Protein AF-A0A815X008-F1 (afdb_monomer)

Sequence (248 aa):
VRIMAEHIHELQDINDNDHLVSFFSQDTTLGGIRTVCELVTDNILDDIDANDILRMINIVGVGCSGPIGEFPDPMTWRVNEIYVGCYVSLSDVLTAFIQSQGRSLQAPAINKDITNVIPIIEDERIAKFLQKYAPSLLEYTCSIGMRRLLADVPMTAGYTICAGVWKLIEDLNINKSEIHLKTFNEVVKTYEIVVGNYFQHIMPYIKQQQNNQLSYYIANNGTTNMISPFIKLYRENDTTKLEQIPKI

Solvent-accessible surface area (backbone atoms only — not comparable to full-atom values): 14108 Å² total; per-residue (Å²): 87,70,64,36,44,78,50,48,73,82,55,67,87,64,81,63,88,86,51,65,46,11,76,80,79,70,43,28,40,65,53,14,48,50,57,52,24,46,32,55,79,70,70,46,49,92,80,53,56,74,67,57,53,50,46,42,45,26,53,22,14,41,26,20,29,45,80,83,50,83,55,93,51,51,83,75,57,58,55,76,46,74,41,75,92,34,36,27,20,43,23,48,41,54,48,41,18,60,76,56,76,70,40,67,34,58,38,81,100,70,75,42,62,38,70,44,44,33,58,45,54,92,49,69,65,59,53,53,47,37,60,73,47,32,45,69,57,50,32,58,67,35,51,69,38,79,69,51,92,78,50,91,59,88,61,24,39,39,31,43,28,46,26,47,47,52,42,44,54,60,45,47,75,78,47,77,49,69,62,50,54,51,50,44,52,44,34,46,52,26,35,53,64,67,41,60,66,73,57,55,81,52,48,61,56,63,72,46,78,87,49,99,86,56,87,58,74,50,73,92,50,58,70,82,68,42,51,64,52,49,53,49,32,55,76,68,68,51,46,76,64,61,74,68,43,73,88,127

Radius of gyration: 18.95 Å; Cα contacts (8 Å, |Δi|>4): 360; chains: 1; bounding box: 40×38×62 Å

Secondary structure (DSSP, 8-state):
-HHHHHHGGGGTT---TTS-B-TTT--BHHHHHHHHHHHHHTT-GGGS-HHHHHHH---EEEEEE---S--SSGGG---SEEEEEEEEEHHHHHHHHHHTTSPPPBPTTT--B--EEEE--SSHHHHHHHHHH-HHHHHHHT--SGGGGGS--TTHHHHHHHHHHHHHHHHHHH---HHHHHHHHHHHHHHHHHHTTGGGGGHHHHHS-S-TT---TTTT--HHHHHHHHHHHHHTT-GGGTTTS---

Mean predicted aligned error: 6.48 Å

pLDDT: mean 85.83, std 12.83, range [43.41, 97.31]

Foldseek 3Di:
DQLLLVVVVLCPPDDCPVAFAQPQPRDHQNRLSVVLSVCVVVVNNVVDDPLVNLLSNWQKAWFFDWDAADDPPLLPTATPGTDQPNIGFLSRQVVCCVVVVRDGDAGPPPRHGGPAGQGFDDDLSSLVSCVVRPVQSLLVSLDRYDCCVPDDDPCSNLSSLLNVLVVLVVVCVPDVDPSSVVSNVRSVVSNCSNCPCVLVVQLVPLVDPPDPPDLCSPSPDDPSSCPNVVVVCVVVVVCVSVVSRDDD

Organism: NCBI:txid433720

Structure (mmCIF, N/CA/C/O backbone):
data_AF-A0A815X008-F1
#
_entry.id   AF-A0A815X008-F1
#
loop_
_atom_site.group_PDB
_atom_site.id
_atom_site.type_symbol
_atom_site.label_atom_id
_atom_site.label_alt_id
_atom_site.label_comp_id
_atom_site.label_asym_id
_atom_site.label_entity_id
_atom_site.label_seq_id
_atom_site.pdbx_PDB_ins_code
_atom_site.Cartn_x
_atom_site.Cartn_y
_atom_site.Cartn_z
_atom_site.occupancy
_atom_site.B_iso_or_equiv
_atom_site.auth_seq_id
_atom_site.auth_comp_id
_atom_site.auth_asym_id
_atom_site.auth_atom_id
_atom_site.pdbx_PDB_model_num
ATOM 1 N N . VAL A 1 1 ? 12.692 -8.935 -9.462 1.00 89.94 1 VAL A N 1
ATOM 2 C CA . VAL A 1 1 ? 12.277 -8.757 -10.874 1.00 89.94 1 VAL A CA 1
ATOM 3 C C . VAL A 1 1 ? 12.399 -10.040 -11.691 1.00 89.94 1 VAL A C 1
ATOM 5 O O . VAL A 1 1 ? 11.355 -10.564 -12.032 1.00 89.94 1 VAL A O 1
ATOM 8 N N . ARG A 1 2 ? 13.591 -10.626 -11.926 1.00 93.44 2 ARG A N 1
ATOM 9 C CA . ARG A 1 2 ? 13.717 -11.910 -12.671 1.00 93.44 2 ARG A CA 1
ATOM 10 C C . ARG A 1 2 ? 12.788 -13.023 -12.147 1.00 93.44 2 ARG A C 1
ATOM 12 O O . ARG A 1 2 ? 12.012 -13.574 -12.912 1.00 93.44 2 ARG A O 1
ATOM 19 N N . ILE A 1 3 ? 12.769 -13.235 -10.826 1.00 95.25 3 ILE A N 1
ATOM 20 C CA . ILE A 1 3 ? 11.869 -14.204 -10.167 1.00 95.25 3 ILE A CA 1
ATOM 21 C C . ILE A 1 3 ? 10.384 -13.876 -10.407 1.00 95.25 3 ILE A C 1
ATOM 23 O O . ILE A 1 3 ? 9.584 -14.781 -10.621 1.00 95.25 3 ILE A O 1
ATOM 27 N N . MET A 1 4 ? 10.004 -12.591 -10.390 1.00 95.50 4 MET A N 1
ATOM 28 C CA . MET A 1 4 ? 8.626 -12.181 -10.691 1.00 95.50 4 MET A CA 1
ATOM 29 C C . MET A 1 4 ? 8.269 -12.514 -12.140 1.00 95.50 4 MET A C 1
ATOM 31 O O . MET A 1 4 ? 7.210 -13.077 -12.382 1.00 95.50 4 MET A O 1
ATOM 35 N N . ALA A 1 5 ? 9.157 -12.214 -13.090 1.00 95.50 5 ALA A N 1
ATOM 36 C CA . ALA A 1 5 ? 8.919 -12.473 -14.507 1.00 95.50 5 ALA A CA 1
ATOM 37 C C . ALA A 1 5 ? 8.704 -13.970 -14.792 1.00 95.50 5 ALA A C 1
ATOM 39 O O . ALA A 1 5 ? 7.803 -14.324 -15.545 1.00 95.50 5 ALA A O 1
ATOM 40 N N . GLU A 1 6 ? 9.446 -14.859 -14.126 1.00 96.62 6 GLU A N 1
ATOM 41 C CA . GLU A 1 6 ? 9.245 -16.316 -14.222 1.00 96.62 6 GLU A CA 1
ATOM 42 C C . GLU A 1 6 ? 7.845 -16.762 -13.754 1.00 96.62 6 GLU A C 1
ATOM 44 O O . GLU A 1 6 ? 7.280 -17.721 -14.284 1.00 96.62 6 GLU A O 1
ATOM 49 N N . HIS A 1 7 ? 7.255 -16.045 -12.794 1.00 97.31 7 HIS A N 1
ATOM 50 C CA . HIS A 1 7 ? 5.982 -16.403 -12.161 1.00 97.31 7 HIS A CA 1
ATOM 51 C C . HIS A 1 7 ? 4.806 -15.512 -12.586 1.00 97.31 7 HIS A C 1
ATOM 53 O O . HIS A 1 7 ? 3.693 -15.716 -12.111 1.00 97.31 7 HIS A O 1
ATOM 59 N N . ILE A 1 8 ? 4.999 -14.559 -13.508 1.00 96.38 8 ILE A N 1
ATOM 60 C CA . ILE A 1 8 ? 3.969 -13.578 -13.908 1.00 96.38 8 ILE A CA 1
ATOM 61 C C . ILE A 1 8 ? 2.679 -14.232 -14.429 1.00 96.38 8 ILE A C 1
ATOM 63 O O . ILE A 1 8 ? 1.599 -13.647 -14.364 1.00 96.38 8 ILE A O 1
ATOM 67 N N . HIS A 1 9 ? 2.782 -15.475 -14.904 1.00 95.88 9 HIS A N 1
ATOM 68 C CA . HIS A 1 9 ? 1.654 -16.292 -15.331 1.00 95.88 9 HIS A CA 1
ATOM 69 C C . HIS A 1 9 ? 0.616 -16.541 -14.221 1.00 95.88 9 HIS A C 1
ATOM 71 O O . HIS A 1 9 ? -0.556 -16.724 -14.535 1.00 95.88 9 HIS A O 1
ATOM 77 N N . GLU A 1 10 ? 1.000 -16.470 -12.940 1.00 96.31 10 GLU A N 1
ATOM 78 C CA . GLU A 1 10 ? 0.078 -16.553 -11.793 1.00 96.31 10 GLU A CA 1
ATOM 79 C C . GLU A 1 10 ? -0.914 -15.377 -11.717 1.00 96.31 10 GLU A C 1
ATOM 81 O O . GLU A 1 10 ? -1.900 -15.461 -10.987 1.00 96.31 10 GLU A O 1
ATOM 86 N N . LEU A 1 11 ? -0.664 -14.287 -12.456 1.00 96.00 11 LEU A N 1
ATOM 87 C CA . LEU A 1 11 ? -1.493 -13.075 -12.482 1.00 96.00 11 LEU A CA 1
ATOM 88 C C . LEU A 1 11 ? -2.211 -12.852 -13.830 1.00 96.00 11 LEU A C 1
ATOM 90 O O . LEU A 1 11 ? -2.815 -11.799 -14.040 1.00 96.00 11 LEU A O 1
ATOM 94 N N . GLN A 1 12 ? -2.127 -13.794 -14.778 1.00 92.00 12 GLN A N 1
ATOM 95 C CA . GLN A 1 12 ? -2.632 -13.606 -16.150 1.00 92.00 12 GLN A CA 1
ATOM 96 C C . GLN A 1 12 ? -4.156 -13.491 -16.251 1.00 92.00 12 GLN A C 1
ATOM 98 O O . GLN A 1 12 ? -4.657 -12.832 -17.157 1.00 92.00 12 GLN A O 1
ATOM 103 N N . ASP A 1 13 ? -4.890 -14.125 -15.342 1.00 93.94 13 ASP A N 1
ATOM 104 C CA . ASP A 1 13 ? -6.354 -14.147 -15.322 1.00 93.94 13 ASP A CA 1
ATOM 105 C C . ASP A 1 13 ? -6.964 -13.009 -14.483 1.00 93.94 13 ASP A C 1
ATOM 107 O O . ASP A 1 13 ? -8.187 -12.915 -14.352 1.00 93.94 13 ASP A O 1
ATOM 111 N N . ILE A 1 14 ? -6.130 -12.130 -13.920 1.00 95.12 14 ILE A N 1
ATOM 112 C CA . ILE A 1 14 ? -6.582 -10.939 -13.202 1.00 95.12 14 ILE A CA 1
ATOM 113 C C . ILE A 1 14 ? -6.976 -9.863 -14.216 1.00 95.12 14 ILE A C 1
ATOM 115 O O . ILE A 1 14 ? -6.147 -9.376 -14.989 1.00 95.12 14 ILE A O 1
ATOM 119 N N . ASN A 1 15 ? -8.252 -9.479 -14.177 1.00 92.94 15 ASN A N 1
ATOM 120 C CA . ASN A 1 15 ? -8.779 -8.324 -14.891 1.00 92.94 15 ASN A CA 1
ATOM 121 C C . ASN A 1 15 ? -8.640 -7.074 -14.013 1.00 92.94 15 ASN A C 1
ATOM 123 O O . ASN A 1 15 ? -9.342 -6.957 -13.013 1.00 92.94 15 ASN A O 1
ATOM 127 N N . ASP A 1 16 ? -7.772 -6.147 -14.410 1.00 93.62 16 ASP A N 1
ATOM 128 C CA . ASP A 1 16 ? -7.481 -4.910 -13.684 1.00 93.62 16 ASP A CA 1
ATOM 129 C C . ASP A 1 16 ? -8.198 -3.663 -14.235 1.00 93.62 16 ASP A C 1
ATOM 131 O O . ASP A 1 16 ? -7.876 -2.549 -13.840 1.00 93.62 16 ASP A O 1
ATOM 135 N N . ASN A 1 17 ? -9.205 -3.820 -15.103 1.00 93.06 17 ASN A N 1
ATOM 136 C CA . ASN A 1 17 ? -9.946 -2.682 -15.677 1.00 93.06 17 ASN A CA 1
ATOM 137 C C . ASN A 1 17 ? -10.675 -1.817 -14.633 1.00 93.06 17 ASN A C 1
ATOM 139 O O . ASN A 1 17 ? -10.860 -0.623 -14.851 1.00 93.06 17 ASN A O 1
ATOM 143 N N . ASP A 1 18 ? -11.098 -2.423 -13.522 1.00 92.19 18 ASP A N 1
ATOM 144 C CA . ASP A 1 18 ? -11.780 -1.734 -12.421 1.00 92.19 18 ASP A CA 1
ATOM 145 C C . ASP A 1 18 ? -10.833 -1.433 -11.246 1.00 92.19 18 ASP A C 1
ATOM 147 O O . ASP A 1 18 ? -11.293 -1.002 -10.185 1.00 92.19 18 ASP A O 1
ATOM 151 N N . HIS A 1 19 ? -9.528 -1.688 -11.416 1.00 95.06 19 HIS A N 1
ATOM 152 C CA . HIS A 1 19 ? -8.543 -1.422 -10.377 1.00 95.06 19 HIS A CA 1
ATOM 153 C C . HIS A 1 19 ? -8.266 0.078 -10.218 1.00 95.06 19 HIS A C 1
ATOM 155 O O . HIS A 1 19 ? -8.523 0.894 -11.107 1.00 95.06 19 HIS A O 1
ATOM 161 N N . LEU A 1 20 ? -7.702 0.452 -9.073 1.00 95.31 20 LEU A N 1
ATOM 162 C CA . LEU A 1 20 ? -7.261 1.796 -8.776 1.00 95.31 20 LEU A CA 1
ATOM 163 C C . LEU A 1 20 ? -6.133 2.169 -9.729 1.00 95.31 20 LEU A C 1
ATOM 165 O O . LEU A 1 20 ? -5.124 1.475 -9.870 1.00 95.31 20 LEU A O 1
ATOM 169 N N . VAL A 1 21 ? -6.315 3.328 -10.342 1.00 95.94 21 VAL A N 1
ATOM 170 C CA . VAL A 1 21 ? -5.371 3.918 -11.276 1.00 95.94 21 VAL A CA 1
ATOM 171 C C . VAL A 1 21 ? -4.714 5.109 -10.598 1.00 95.94 21 VAL A C 1
ATOM 173 O O . VAL A 1 21 ? -5.389 5.931 -9.968 1.00 95.94 21 VAL A O 1
ATOM 176 N N . SER A 1 22 ? -3.396 5.225 -10.732 1.00 95.75 22 SER A N 1
ATOM 177 C CA . SER A 1 22 ? -2.703 6.435 -10.305 1.00 95.75 22 SER A CA 1
ATOM 178 C C . SER A 1 22 ? -3.142 7.626 -11.156 1.00 95.75 22 SER A C 1
ATOM 180 O O . SER A 1 22 ? -3.035 7.593 -12.383 1.00 95.75 22 SER A O 1
ATOM 182 N N . PHE A 1 23 ? -3.570 8.725 -10.528 1.00 95.56 23 PHE A N 1
ATOM 183 C CA . PHE A 1 23 ? -3.954 9.929 -11.271 1.00 95.56 23 PHE A CA 1
ATOM 184 C C . PHE A 1 23 ? -2.780 10.547 -12.054 1.00 95.56 23 PHE A C 1
ATOM 186 O O . PHE A 1 23 ? -3.015 11.364 -12.945 1.00 95.56 23 PHE A O 1
ATOM 193 N N . PHE A 1 24 ? -1.533 10.187 -11.729 1.00 93.94 24 PHE A N 1
ATOM 194 C CA . PHE A 1 24 ? -0.336 10.718 -12.377 1.00 93.94 24 PHE A CA 1
ATOM 195 C C . PHE A 1 24 ? 0.069 9.892 -13.606 1.00 93.94 24 PHE A C 1
ATOM 197 O O . PHE A 1 24 ? 0.050 10.420 -14.716 1.00 93.94 24 PHE A O 1
ATOM 204 N N . SER A 1 25 ? 0.393 8.607 -13.430 1.00 92.62 25 SER A N 1
ATOM 205 C CA . SER A 1 25 ? 0.831 7.720 -14.523 1.00 92.62 25 SER A CA 1
ATOM 206 C C . SER A 1 25 ? -0.309 7.126 -15.350 1.00 92.62 25 SER A C 1
ATOM 208 O O . SER A 1 25 ? -0.060 6.652 -16.454 1.00 92.62 25 SER A O 1
ATOM 210 N N . GLN A 1 26 ? -1.550 7.175 -14.852 1.00 94.50 26 GLN A N 1
ATOM 211 C CA . GLN A 1 26 ? -2.710 6.509 -15.456 1.00 94.50 26 GLN A CA 1
ATOM 212 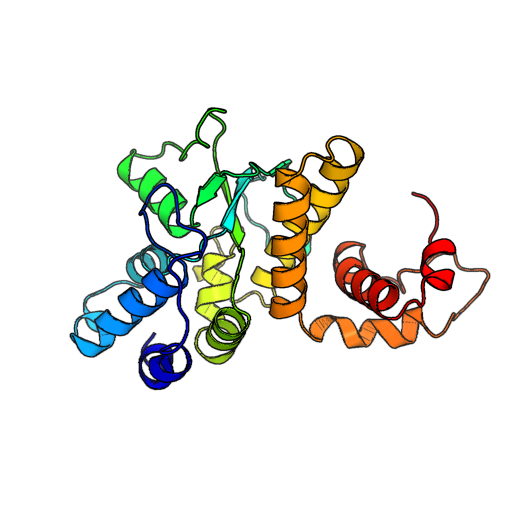C C . GLN A 1 26 ? -2.550 4.982 -15.569 1.00 94.50 26 GLN A C 1
ATOM 214 O O . GLN A 1 26 ? -3.154 4.361 -16.440 1.00 94.50 26 GLN A O 1
ATOM 219 N N . ASP A 1 27 ? -1.771 4.377 -14.667 1.00 94.38 27 ASP A N 1
ATOM 220 C CA . ASP A 1 27 ? -1.528 2.934 -14.629 1.00 94.38 27 ASP A CA 1
ATOM 221 C C . ASP A 1 27 ? -1.965 2.300 -13.291 1.00 94.38 27 ASP A C 1
ATOM 223 O O . ASP A 1 27 ? -2.098 2.993 -12.270 1.00 94.38 27 ASP A O 1
ATOM 227 N N . THR A 1 28 ? -2.201 0.985 -13.300 1.00 96.00 28 THR A N 1
ATOM 228 C CA . THR A 1 28 ? -2.598 0.176 -12.133 1.00 96.00 28 THR A CA 1
ATOM 229 C C . THR A 1 28 ? -1.380 -0.464 -11.458 1.00 96.00 28 THR A C 1
ATOM 231 O O . THR A 1 28 ? -0.275 -0.506 -12.008 1.00 96.00 28 THR A O 1
ATOM 234 N N . THR A 1 29 ? -1.584 -1.054 -10.274 1.00 95.62 29 THR A N 1
ATOM 235 C CA . THR A 1 29 ? -0.560 -1.892 -9.622 1.00 95.62 29 THR A CA 1
ATOM 236 C C . THR A 1 29 ? -0.157 -3.091 -10.477 1.00 95.62 29 THR A C 1
ATOM 238 O O . THR A 1 29 ? 1.021 -3.448 -10.535 1.00 95.62 29 THR A O 1
ATOM 241 N N . LEU A 1 30 ? -1.119 -3.725 -11.153 1.00 95.88 30 LEU A N 1
ATOM 242 C CA . LEU A 1 30 ? -0.836 -4.882 -11.996 1.00 95.88 30 LEU A CA 1
ATOM 243 C C . LEU A 1 30 ? -0.122 -4.474 -13.290 1.00 95.88 30 LEU A C 1
ATOM 245 O O . LEU A 1 30 ? 0.803 -5.173 -13.706 1.00 95.88 30 LEU A O 1
ATOM 249 N N . GLY A 1 31 ? -0.497 -3.338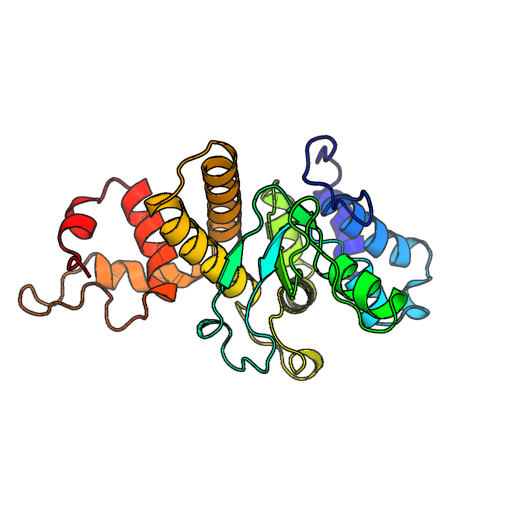 -13.881 1.00 94.81 31 GLY A N 1
ATOM 250 C CA . GLY A 1 31 ? 0.191 -2.743 -15.025 1.00 94.81 31 GLY A CA 1
ATOM 251 C C . GLY A 1 31 ? 1.660 -2.442 -14.726 1.00 94.81 31 GLY A C 1
ATOM 252 O O . GLY A 1 31 ? 2.538 -2.892 -15.466 1.00 94.81 31 GLY A O 1
ATOM 253 N N . GLY A 1 32 ? 1.956 -1.855 -13.562 1.00 93.38 32 GLY A N 1
ATOM 254 C CA . GLY A 1 32 ? 3.335 -1.637 -13.114 1.00 93.38 32 GLY A CA 1
ATOM 255 C C . GLY A 1 32 ? 4.129 -2.937 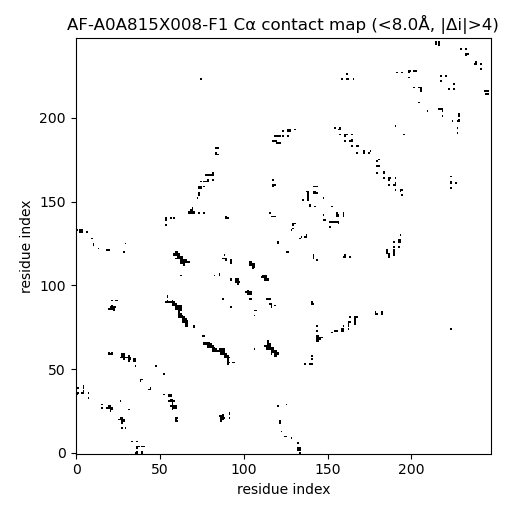-12.935 1.00 93.38 32 GLY A C 1
ATOM 256 O O . GLY A 1 32 ? 5.284 -3.033 -13.350 1.00 93.38 32 GLY A O 1
ATOM 257 N N . ILE A 1 33 ? 3.512 -3.979 -12.363 1.00 95.12 33 ILE A N 1
ATOM 258 C CA . ILE A 1 33 ? 4.146 -5.303 -12.222 1.00 95.12 33 ILE A CA 1
ATOM 259 C C . ILE A 1 33 ? 4.455 -5.919 -13.592 1.00 95.12 33 ILE A C 1
ATOM 261 O O . ILE A 1 33 ? 5.562 -6.428 -13.785 1.00 95.12 33 ILE A O 1
ATOM 265 N N . ARG A 1 34 ? 3.499 -5.878 -14.530 1.00 94.81 34 ARG A N 1
ATOM 266 C CA . ARG A 1 34 ? 3.670 -6.384 -15.902 1.00 94.81 34 ARG A CA 1
ATOM 267 C C . ARG A 1 34 ? 4.814 -5.648 -16.600 1.00 94.81 34 ARG A C 1
ATOM 269 O O . ARG A 1 34 ? 5.759 -6.302 -17.031 1.00 94.81 34 ARG A O 1
ATOM 276 N N . THR A 1 35 ? 4.799 -4.318 -16.558 1.00 92.81 35 THR A N 1
ATOM 277 C CA . THR A 1 35 ? 5.834 -3.446 -17.135 1.00 92.81 35 THR A CA 1
ATOM 278 C C . THR A 1 35 ? 7.233 -3.788 -16.613 1.00 92.81 35 THR A C 1
ATOM 280 O O . THR A 1 35 ? 8.172 -3.960 -17.385 1.00 92.81 35 THR A O 1
ATOM 283 N N . VAL A 1 36 ? 7.396 -3.959 -15.297 1.00 92.38 36 VAL A N 1
ATOM 284 C CA . VAL A 1 36 ? 8.699 -4.319 -14.706 1.00 92.38 36 VAL A CA 1
ATOM 285 C C . VAL A 1 36 ? 9.142 -5.734 -15.099 1.00 92.38 36 VAL A C 1
ATOM 287 O O . VAL A 1 36 ? 10.339 -5.990 -15.236 1.00 92.38 36 VAL A O 1
ATOM 290 N N . CYS A 1 37 ? 8.209 -6.671 -15.286 1.00 94.06 37 CYS A N 1
ATOM 291 C CA . CYS A 1 37 ? 8.532 -8.025 -15.742 1.00 94.06 37 CYS A CA 1
ATOM 292 C C . CYS A 1 37 ? 8.910 -8.067 -17.231 1.00 94.06 37 CYS A C 1
ATOM 294 O O . CYS A 1 37 ? 9.786 -8.849 -17.602 1.00 94.06 37 CYS A O 1
ATOM 296 N N . GLU A 1 38 ? 8.312 -7.216 -18.065 1.00 93.12 38 GLU A N 1
ATOM 297 C CA . GLU A 1 38 ? 8.636 -7.087 -19.493 1.00 93.12 38 GLU A CA 1
ATOM 298 C C . GLU A 1 38 ? 10.097 -6.676 -19.723 1.00 93.12 38 GLU A C 1
ATOM 300 O O . GLU A 1 38 ? 10.734 -7.208 -20.628 1.00 93.12 38 GLU A O 1
ATOM 305 N N . LEU A 1 39 ? 10.690 -5.880 -18.820 1.00 91.62 39 LEU A N 1
ATOM 306 C CA . LEU A 1 39 ? 12.124 -5.538 -18.855 1.00 91.62 39 LEU A CA 1
ATOM 307 C C . LEU A 1 39 ? 13.045 -6.771 -18.895 1.00 91.62 39 LEU A C 1
ATOM 309 O O . LEU A 1 39 ? 14.157 -6.717 -19.426 1.00 91.62 39 LEU A O 1
ATOM 313 N N . VAL A 1 40 ? 12.605 -7.883 -18.295 1.00 91.88 40 VAL A N 1
ATOM 314 C CA . VAL A 1 40 ? 13.340 -9.155 -18.307 1.00 91.88 40 VAL A CA 1
ATOM 315 C C . VAL A 1 40 ? 13.207 -9.831 -19.661 1.00 91.88 40 VAL A C 1
ATOM 317 O O . VAL A 1 40 ? 14.204 -10.289 -20.213 1.00 91.88 40 VAL A O 1
ATOM 320 N N . THR A 1 41 ? 11.985 -9.884 -20.189 1.00 86.56 41 THR A N 1
ATOM 321 C CA . THR A 1 41 ? 11.672 -10.487 -21.489 1.00 86.56 41 THR A CA 1
ATOM 322 C C . THR A 1 41 ? 12.419 -9.782 -22.621 1.00 86.56 41 THR A C 1
ATOM 324 O O . THR A 1 41 ? 12.945 -10.442 -23.517 1.00 86.56 41 THR A O 1
ATOM 327 N N . ASP A 1 42 ? 12.548 -8.461 -22.522 1.00 90.56 42 ASP A N 1
ATOM 328 C CA . ASP A 1 42 ? 13.212 -7.616 -23.514 1.00 90.56 42 ASP A CA 1
ATOM 329 C C . ASP A 1 42 ? 14.743 -7.566 -23.351 1.00 90.56 42 ASP A C 1
ATOM 331 O O . ASP A 1 42 ? 15.430 -6.937 -24.152 1.00 90.56 42 ASP A O 1
ATOM 335 N N . ASN A 1 43 ? 15.303 -8.260 -22.350 1.00 89.44 43 ASN A N 1
ATOM 336 C CA . ASN A 1 43 ? 16.733 -8.260 -22.004 1.00 89.44 43 ASN A CA 1
ATOM 337 C C . ASN A 1 43 ? 17.325 -6.866 -21.719 1.00 89.44 43 ASN A C 1
ATOM 339 O O . ASN A 1 43 ? 18.519 -6.657 -21.916 1.00 89.44 43 ASN A O 1
ATOM 343 N N . ILE A 1 44 ? 16.510 -5.932 -21.223 1.00 92.94 44 ILE A N 1
ATOM 344 C CA . ILE A 1 44 ? 16.933 -4.562 -20.879 1.00 92.94 44 ILE A CA 1
ATOM 345 C C . ILE A 1 44 ? 17.122 -4.351 -19.375 1.00 92.94 44 ILE A C 1
ATOM 347 O O . ILE A 1 44 ? 17.618 -3.311 -18.958 1.00 92.94 44 ILE A O 1
ATOM 351 N N . LEU A 1 45 ? 16.754 -5.331 -18.539 1.00 89.88 45 LEU A N 1
ATOM 352 C CA . LEU A 1 45 ? 16.873 -5.222 -17.080 1.00 89.88 45 LEU A CA 1
ATOM 353 C C . LEU A 1 45 ? 18.293 -4.853 -16.620 1.00 89.88 45 LEU A C 1
ATOM 355 O O . LEU A 1 45 ? 18.437 -4.089 -15.672 1.00 89.88 45 LEU A O 1
ATOM 359 N N . ASP A 1 46 ? 19.324 -5.405 -17.263 1.00 89.06 46 ASP A N 1
ATOM 360 C CA . ASP A 1 46 ? 20.720 -5.192 -16.857 1.00 89.06 46 ASP A CA 1
ATOM 361 C C . ASP A 1 46 ? 21.235 -3.779 -17.203 1.00 89.06 46 ASP A C 1
ATOM 363 O O . ASP A 1 46 ? 22.251 -3.351 -16.655 1.00 89.06 46 ASP A O 1
ATOM 367 N N . ASP A 1 47 ? 20.506 -3.042 -18.049 1.00 89.44 47 ASP A N 1
ATOM 368 C CA . ASP A 1 47 ? 20.798 -1.655 -18.424 1.00 89.44 47 ASP A CA 1
ATOM 369 C C . ASP A 1 47 ? 20.045 -0.630 -17.553 1.00 89.44 47 ASP A C 1
ATOM 371 O O . ASP A 1 47 ? 20.241 0.578 -17.704 1.00 89.44 47 ASP A O 1
ATOM 375 N N . ILE A 1 48 ? 19.178 -1.092 -16.643 1.00 88.81 48 ILE A N 1
ATOM 376 C CA . ILE A 1 48 ? 18.299 -0.252 -15.821 1.00 88.81 48 ILE A CA 1
ATOM 377 C C . ILE A 1 48 ? 18.759 -0.283 -14.363 1.00 88.81 48 ILE A C 1
ATOM 379 O O . ILE A 1 48 ? 19.056 -1.338 -13.797 1.00 88.81 48 ILE A O 1
ATOM 383 N N . ASP A 1 49 ? 18.799 0.889 -13.727 1.00 86.31 49 ASP A N 1
ATOM 384 C CA . ASP A 1 49 ? 19.184 0.989 -12.325 1.00 86.31 49 ASP A CA 1
ATOM 385 C C . ASP A 1 49 ? 18.035 0.611 -11.364 1.00 86.31 49 ASP A C 1
ATOM 387 O O . ASP A 1 49 ? 16.850 0.567 -11.707 1.00 86.31 49 ASP A O 1
ATOM 391 N N . ALA A 1 50 ? 18.379 0.320 -10.108 1.00 82.31 50 ALA A N 1
ATOM 392 C CA . ALA A 1 50 ? 17.386 -0.067 -9.108 1.00 82.31 50 ALA A CA 1
ATOM 393 C C . ALA A 1 50 ? 16.371 1.050 -8.788 1.00 82.31 50 ALA A C 1
ATOM 395 O O . ALA A 1 50 ? 15.240 0.750 -8.406 1.00 82.31 50 ALA A O 1
ATOM 396 N N . ASN A 1 51 ? 16.750 2.323 -8.933 1.00 81.25 51 ASN A N 1
ATOM 397 C CA . ASN A 1 51 ? 15.846 3.447 -8.689 1.00 81.25 51 ASN A CA 1
ATOM 398 C C . ASN A 1 51 ? 14.792 3.546 -9.790 1.00 81.25 51 ASN A C 1
ATOM 400 O O . ASN A 1 51 ? 13.637 3.844 -9.497 1.00 81.25 51 ASN A O 1
ATOM 404 N N . ASP A 1 52 ? 15.169 3.274 -11.032 1.00 84.12 52 ASP A N 1
ATOM 405 C CA . ASP A 1 52 ? 14.270 3.249 -12.173 1.00 84.12 52 ASP A CA 1
ATOM 406 C C . ASP A 1 52 ? 13.297 2.073 -12.054 1.00 84.12 52 ASP A C 1
ATOM 408 O O . ASP A 1 52 ? 12.092 2.274 -12.181 1.00 84.12 52 ASP A O 1
ATOM 412 N N . ILE A 1 53 ? 13.763 0.888 -11.639 1.00 85.94 53 ILE A N 1
ATOM 413 C CA . ILE A 1 53 ? 12.873 -0.241 -11.301 1.00 85.94 53 ILE A CA 1
ATOM 414 C C . ILE A 1 53 ? 11.866 0.159 -10.209 1.00 85.94 53 ILE A C 1
ATOM 416 O O . ILE A 1 53 ? 10.674 -0.129 -10.329 1.00 85.94 53 ILE A O 1
ATOM 420 N N . LEU A 1 54 ? 12.319 0.842 -9.151 1.00 82.81 54 LEU A N 1
ATOM 421 C CA . LEU A 1 54 ? 11.444 1.320 -8.074 1.00 82.81 54 LEU A CA 1
ATOM 422 C C . LEU A 1 54 ? 10.428 2.362 -8.562 1.00 82.81 54 LEU A C 1
ATOM 424 O O . LEU A 1 54 ? 9.297 2.393 -8.076 1.00 82.81 54 LEU A O 1
ATOM 428 N N . ARG A 1 55 ? 10.795 3.193 -9.540 1.00 83.12 55 ARG A N 1
ATOM 429 C CA . ARG A 1 55 ? 9.880 4.152 -10.178 1.00 83.12 55 ARG A CA 1
ATOM 430 C C . ARG A 1 55 ? 8.901 3.494 -11.150 1.00 83.12 55 ARG A C 1
ATOM 432 O O . ARG A 1 55 ? 7.851 4.064 -11.411 1.00 83.12 55 ARG A O 1
ATOM 439 N N . MET A 1 56 ? 9.218 2.309 -11.662 1.00 84.88 56 MET A N 1
ATOM 440 C CA . MET A 1 56 ? 8.339 1.563 -12.565 1.00 84.88 56 MET A CA 1
ATOM 441 C C . MET A 1 56 ? 7.369 0.645 -11.820 1.00 84.88 56 MET A C 1
ATOM 443 O O . MET A 1 56 ? 6.278 0.390 -12.328 1.00 84.88 56 MET A O 1
ATOM 447 N N . ILE A 1 57 ? 7.713 0.164 -10.615 1.00 82.88 57 ILE A N 1
ATOM 448 C CA . ILE A 1 57 ? 6.777 -0.638 -9.821 1.00 82.88 57 ILE A CA 1
ATOM 449 C C . ILE A 1 57 ? 5.685 0.240 -9.195 1.00 82.88 57 ILE A C 1
ATOM 451 O O . ILE A 1 57 ? 5.755 0.707 -8.061 1.00 82.88 57 ILE A O 1
ATOM 455 N N . ASN A 1 58 ? 4.649 0.476 -9.987 1.00 86.69 58 ASN A N 1
ATOM 456 C CA . ASN A 1 58 ? 3.548 1.383 -9.709 1.00 86.69 58 ASN A CA 1
ATOM 457 C C . ASN A 1 58 ? 2.555 0.826 -8.664 1.00 86.69 58 ASN A C 1
ATOM 459 O O . ASN A 1 58 ? 1.402 0.582 -8.986 1.00 86.69 58 ASN A O 1
ATOM 463 N N . ILE A 1 59 ? 2.961 0.595 -7.407 1.00 93.50 59 ILE A N 1
ATOM 464 C CA . ILE A 1 59 ? 2.016 0.156 -6.356 1.00 93.50 59 ILE A CA 1
ATOM 465 C C . ILE A 1 59 ? 1.102 1.328 -5.981 1.00 93.50 59 ILE A C 1
ATOM 467 O O . ILE A 1 59 ? 1.516 2.253 -5.275 1.00 93.50 59 ILE A O 1
ATOM 471 N N . VAL A 1 60 ? -0.136 1.285 -6.471 1.00 96.06 60 VAL A N 1
ATOM 472 C CA . VAL A 1 60 ? -1.143 2.328 -6.271 1.00 96.06 60 VAL A CA 1
ATOM 473 C C . VAL A 1 60 ? -1.720 2.241 -4.858 1.00 96.06 60 VAL A C 1
ATOM 475 O O . VAL A 1 60 ? -1.916 1.171 -4.280 1.00 96.06 60 VAL A O 1
ATOM 478 N N . GLY A 1 61 ? -1.988 3.401 -4.275 1.00 96.38 61 GLY A N 1
ATOM 479 C CA . GLY A 1 61 ? -2.609 3.520 -2.969 1.00 96.38 61 GLY A CA 1
ATOM 480 C C . GLY A 1 61 ? -3.287 4.867 -2.795 1.00 96.38 61 GLY A C 1
ATOM 481 O O . GLY A 1 61 ? -3.510 5.594 -3.761 1.00 96.38 61 GLY A O 1
ATOM 482 N N . VAL A 1 62 ? -3.621 5.213 -1.555 1.00 96.94 62 VAL A N 1
ATOM 483 C CA . VAL A 1 62 ? -4.172 6.530 -1.220 1.00 96.94 62 VAL A CA 1
ATOM 484 C C . VAL A 1 62 ? -3.058 7.478 -0.779 1.00 96.94 62 VAL A C 1
ATOM 486 O O . VAL A 1 62 ? -2.252 7.153 0.098 1.00 96.94 62 VAL A O 1
ATOM 489 N N . GLY A 1 63 ? -3.005 8.659 -1.392 1.00 95.62 63 GLY A N 1
ATOM 490 C CA . GLY A 1 63 ? -2.051 9.703 -1.036 1.00 95.62 63 GLY A CA 1
ATOM 491 C C . GLY A 1 63 ? -2.288 10.229 0.379 1.00 95.62 63 GLY A C 1
ATOM 492 O O . GLY A 1 63 ? -3.427 10.392 0.824 1.00 95.62 63 GLY A O 1
ATOM 493 N N . CYS A 1 64 ? -1.208 10.519 1.096 1.00 95.38 64 CYS A N 1
ATOM 494 C CA . CYS A 1 64 ? -1.275 11.065 2.444 1.00 95.38 64 CYS A CA 1
ATOM 495 C C . CYS A 1 64 ? -0.151 12.069 2.727 1.00 95.38 64 CYS A C 1
ATOM 497 O O . CYS A 1 64 ? 0.856 12.140 2.011 1.00 95.38 64 CYS A O 1
ATOM 499 N N . SER A 1 65 ? -0.327 12.843 3.799 1.00 94.44 65 SER A N 1
ATOM 500 C CA . SER A 1 65 ? 0.765 13.579 4.432 1.00 94.44 65 SER A CA 1
ATOM 501 C C . SER A 1 65 ? 1.198 12.914 5.730 1.00 94.44 65 SER A C 1
ATOM 503 O O . SER A 1 65 ? 0.392 12.427 6.524 1.00 94.44 65 SER A O 1
ATOM 505 N N . GLY A 1 66 ? 2.500 12.938 5.968 1.00 89.50 66 GLY A N 1
ATOM 506 C CA . GLY A 1 66 ? 3.143 12.458 7.178 1.00 89.50 66 GLY A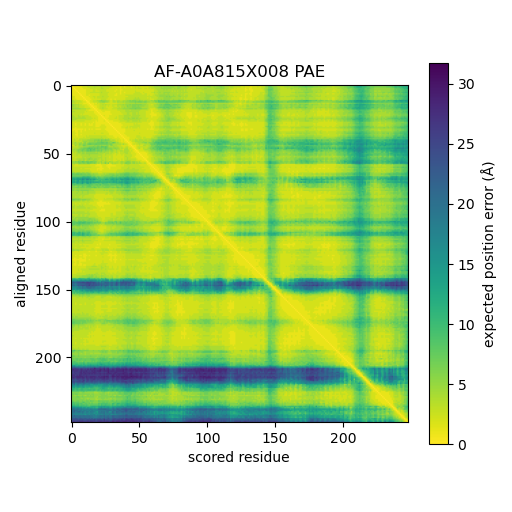 CA 1
ATOM 507 C C . GLY A 1 66 ? 4.507 13.126 7.350 1.00 89.50 66 GLY A C 1
ATOM 508 O O . GLY A 1 66 ? 4.993 13.800 6.438 1.00 89.50 66 GLY A O 1
ATOM 509 N N . PRO A 1 67 ? 5.137 12.978 8.521 1.00 86.88 67 PRO A N 1
ATOM 510 C CA . PRO A 1 67 ? 6.473 13.499 8.743 1.00 86.88 67 PRO A CA 1
ATOM 511 C C . PRO A 1 67 ? 7.469 12.803 7.806 1.00 86.88 67 PRO A C 1
ATOM 513 O O . PRO A 1 67 ? 7.486 11.575 7.705 1.00 86.88 67 PRO A O 1
ATOM 516 N N . ILE A 1 68 ? 8.302 13.601 7.137 1.00 81.06 68 ILE A N 1
ATOM 517 C CA . ILE A 1 68 ? 9.436 13.123 6.341 1.00 81.06 68 ILE A CA 1
ATOM 518 C C . ILE A 1 68 ? 10.650 13.078 7.265 1.00 81.06 68 ILE A C 1
ATOM 520 O O . ILE A 1 68 ? 11.011 14.085 7.876 1.00 81.06 68 ILE A O 1
ATOM 524 N N . GLY A 1 69 ? 11.277 11.915 7.385 1.00 73.88 69 GLY A N 1
ATOM 525 C CA . GLY A 1 69 ? 12.404 11.737 8.287 1.00 73.88 69 GLY A CA 1
ATOM 526 C C . GLY A 1 69 ? 12.955 10.322 8.279 1.00 73.88 69 GLY A C 1
ATOM 527 O O . GLY A 1 69 ? 12.554 9.472 7.487 1.00 73.88 69 GLY A O 1
ATOM 528 N N . GLU A 1 70 ? 13.897 10.079 9.181 1.00 68.81 70 GLU A N 1
ATOM 529 C CA . GLU A 1 70 ? 14.479 8.759 9.385 1.00 68.81 70 GLU A CA 1
ATOM 530 C C . GLU A 1 70 ? 13.706 8.020 10.474 1.00 68.81 70 GLU A C 1
ATOM 532 O O . GLU A 1 70 ? 13.821 8.336 11.658 1.00 68.81 70 GLU A O 1
ATOM 537 N N . PHE A 1 71 ? 12.930 7.021 10.061 1.00 74.31 71 PHE A N 1
ATOM 538 C CA . PHE A 1 71 ? 12.174 6.150 10.955 1.00 74.31 71 PHE A CA 1
ATOM 539 C C . PHE A 1 71 ? 12.858 4.778 10.996 1.00 74.31 71 PHE A C 1
ATOM 541 O O . PHE A 1 71 ? 12.551 3.923 10.160 1.00 74.31 71 PHE A O 1
ATOM 548 N N . PRO A 1 72 ? 13.813 4.543 11.920 1.00 65.81 72 PRO A N 1
ATOM 549 C CA . PRO A 1 72 ? 14.473 3.241 12.039 1.00 65.81 72 PRO A CA 1
ATOM 550 C C . PRO A 1 72 ? 13.471 2.139 12.402 1.00 65.81 72 PRO A C 1
ATOM 552 O O . PRO A 1 72 ? 13.617 1.007 11.957 1.00 65.81 72 PRO A O 1
ATOM 555 N N . ASP A 1 73 ? 12.425 2.500 13.147 1.00 74.81 73 ASP A N 1
ATOM 556 C CA . ASP A 1 73 ? 11.285 1.646 13.447 1.00 74.81 73 ASP A CA 1
ATOM 557 C C . ASP A 1 73 ? 10.036 2.156 12.698 1.00 74.81 73 ASP A C 1
ATOM 559 O O . ASP A 1 73 ? 9.542 3.249 13.014 1.00 74.81 73 ASP A O 1
ATOM 563 N N . PRO A 1 74 ? 9.494 1.400 11.721 1.00 77.00 74 PRO A N 1
ATOM 564 C CA . PRO A 1 74 ? 8.296 1.801 10.993 1.00 77.00 74 PRO A CA 1
ATOM 565 C C . PRO A 1 74 ? 7.061 1.952 11.887 1.00 77.00 74 PRO A C 1
ATOM 567 O O . PRO A 1 74 ? 6.155 2.713 11.549 1.00 77.00 74 PRO A O 1
ATOM 570 N N . MET A 1 75 ? 7.039 1.314 13.060 1.00 81.25 75 MET A N 1
ATOM 571 C CA . MET A 1 75 ? 5.946 1.423 14.027 1.00 81.25 75 MET A CA 1
ATOM 572 C C . MET A 1 75 ? 5.806 2.817 14.635 1.00 81.25 75 MET A C 1
ATOM 574 O O . MET A 1 75 ? 4.789 3.096 15.274 1.00 81.25 75 MET A O 1
ATOM 578 N N . THR A 1 76 ? 6.808 3.683 14.484 1.00 82.19 76 THR A N 1
ATOM 579 C CA . THR A 1 76 ? 6.816 5.039 15.057 1.00 82.19 76 THR A CA 1
ATOM 580 C C . THR A 1 76 ? 6.250 6.095 14.112 1.00 82.19 76 THR A C 1
ATOM 582 O O . THR A 1 76 ? 5.857 7.171 14.561 1.00 82.19 76 THR A O 1
ATOM 585 N N . TRP A 1 77 ? 6.149 5.790 12.819 1.00 87.12 77 TRP A N 1
ATOM 586 C CA . TRP A 1 77 ? 5.623 6.722 11.830 1.00 87.12 77 TRP A CA 1
ATOM 587 C C . TRP A 1 77 ? 4.100 6.831 11.909 1.00 87.12 77 TRP A C 1
ATOM 589 O O . TRP A 1 77 ? 3.394 5.846 12.144 1.00 87.12 77 TRP A O 1
ATOM 599 N N . ARG A 1 78 ? 3.576 8.043 11.737 1.00 87.94 78 ARG A N 1
ATOM 600 C CA . ARG A 1 78 ? 2.143 8.339 11.832 1.00 87.94 78 ARG A CA 1
ATOM 601 C C . ARG A 1 78 ? 1.716 9.211 10.665 1.00 87.94 78 ARG A C 1
ATOM 603 O O . ARG A 1 78 ? 2.449 10.108 10.258 1.00 87.94 78 ARG A O 1
ATOM 610 N N . VAL A 1 79 ? 0.519 8.945 10.160 1.00 92.75 79 VAL A N 1
ATOM 611 C CA . VAL A 1 79 ? -0.096 9.731 9.091 1.00 92.75 79 VAL A CA 1
ATOM 612 C C . VAL A 1 79 ? -0.778 10.950 9.707 1.00 92.75 79 VAL A C 1
ATOM 614 O O . VAL A 1 79 ? -1.553 10.811 10.649 1.00 92.75 79 VAL A O 1
ATOM 617 N N . ASN A 1 80 ? -0.504 12.137 9.170 1.00 94.12 80 ASN A N 1
ATOM 618 C CA . ASN A 1 80 ? -1.137 13.383 9.603 1.00 94.12 80 ASN A CA 1
ATOM 619 C C . ASN A 1 80 ? -2.510 13.567 8.948 1.00 94.12 80 ASN A C 1
ATOM 621 O O . ASN A 1 80 ? -3.460 13.985 9.609 1.00 94.12 80 ASN A O 1
ATOM 625 N N . GLU A 1 81 ? -2.619 13.249 7.656 1.00 95.44 81 GLU A N 1
ATOM 626 C CA . GLU A 1 81 ? -3.850 13.378 6.874 1.00 95.44 81 GLU A CA 1
ATOM 627 C C . GLU A 1 81 ? -3.867 12.387 5.706 1.00 95.44 81 GLU A C 1
ATOM 629 O O . GLU A 1 81 ? -2.846 12.199 5.043 1.00 95.44 81 GLU A O 1
ATOM 634 N N . ILE A 1 82 ? -5.028 11.784 5.434 1.00 96.31 82 ILE A N 1
ATOM 635 C CA . ILE A 1 82 ? -5.257 10.929 4.263 1.00 96.31 82 ILE A CA 1
ATOM 636 C C . ILE A 1 82 ? -6.148 11.668 3.273 1.00 96.31 82 ILE A C 1
ATOM 638 O O . ILE A 1 82 ? -7.226 12.152 3.616 1.00 96.31 82 ILE A O 1
ATOM 642 N N . TYR A 1 83 ? -5.716 11.717 2.020 1.00 96.25 83 TYR A N 1
ATOM 643 C CA . TYR A 1 83 ? -6.449 12.372 0.948 1.00 96.25 83 TYR A CA 1
ATOM 644 C C . TYR A 1 83 ? -7.352 11.349 0.258 1.00 96.25 83 TYR A C 1
ATOM 646 O O . TYR A 1 83 ? -7.018 10.796 -0.785 1.00 96.25 83 TYR A O 1
ATOM 654 N N . VAL A 1 84 ? -8.497 11.043 0.865 1.00 94.50 84 VAL A N 1
ATOM 655 C CA . VAL A 1 84 ? -9.446 10.064 0.306 1.00 94.50 84 VAL A CA 1
ATOM 656 C C . VAL A 1 84 ? -9.839 10.415 -1.138 1.00 94.50 84 VAL A C 1
ATOM 658 O O . VAL A 1 84 ? -10.092 11.574 -1.463 1.00 94.50 84 VAL A O 1
ATOM 661 N N . GLY A 1 85 ? -9.869 9.414 -2.021 1.00 92.25 85 GLY A N 1
ATOM 662 C CA . GLY A 1 85 ? -10.106 9.610 -3.460 1.00 92.25 85 GLY A CA 1
ATOM 663 C C . GLY A 1 85 ? -8.903 10.120 -4.262 1.00 92.25 85 GLY A C 1
ATOM 664 O O . GLY A 1 85 ? -8.988 10.208 -5.484 1.00 92.25 85 GLY A O 1
ATOM 665 N N . CYS A 1 86 ? -7.782 10.433 -3.608 1.00 95.38 86 CYS A N 1
ATOM 666 C CA . CYS A 1 86 ? -6.517 10.765 -4.253 1.00 95.38 86 CYS A CA 1
ATOM 667 C C . CYS A 1 86 ? -5.678 9.488 -4.407 1.00 95.38 86 CYS A C 1
ATOM 669 O O . CYS A 1 86 ? -4.934 9.119 -3.494 1.00 95.38 86 CYS A O 1
ATOM 671 N N . TYR A 1 87 ? -5.834 8.794 -5.537 1.00 96.62 87 TYR A N 1
ATOM 672 C CA . TYR A 1 87 ? -5.120 7.546 -5.811 1.00 96.62 87 TYR A CA 1
ATOM 673 C C . TYR A 1 87 ? -3.844 7.788 -6.609 1.00 96.62 87 TYR A C 1
ATOM 675 O O . TYR A 1 87 ? -3.885 8.362 -7.694 1.00 96.62 87 TYR A O 1
ATOM 683 N N . VAL A 1 88 ? -2.708 7.370 -6.065 1.00 96.44 88 VAL A N 1
ATOM 684 C CA . VAL A 1 88 ? -1.382 7.590 -6.657 1.00 96.44 88 VAL A CA 1
ATOM 685 C C . VAL A 1 88 ? -0.422 6.516 -6.163 1.00 96.44 88 VAL A C 1
ATOM 687 O O . VAL A 1 88 ? -0.668 5.919 -5.116 1.00 96.44 88 VAL A O 1
ATOM 690 N N . SER A 1 89 ? 0.662 6.251 -6.888 1.00 94.31 89 SER A N 1
ATOM 691 C CA . SER A 1 89 ? 1.752 5.406 -6.392 1.00 94.31 89 SER A CA 1
ATOM 692 C C . SER A 1 89 ? 2.863 6.235 -5.754 1.00 94.31 89 SER A C 1
ATOM 694 O O . SER A 1 89 ? 3.058 7.410 -6.079 1.00 94.31 89 SER A O 1
ATOM 696 N N . LEU A 1 90 ? 3.632 5.633 -4.840 1.00 91.31 90 LEU A N 1
ATOM 697 C CA . LEU A 1 90 ? 4.810 6.315 -4.290 1.00 91.31 90 LEU A CA 1
ATOM 698 C C . LEU A 1 90 ? 5.824 6.629 -5.401 1.00 91.31 90 LEU A C 1
ATOM 700 O O . LEU A 1 90 ? 6.441 7.692 -5.406 1.00 91.31 90 LEU A O 1
ATOM 704 N N . SER A 1 91 ? 5.951 5.727 -6.369 1.00 90.19 91 SER A N 1
ATOM 705 C CA . SER A 1 91 ? 6.793 5.874 -7.552 1.00 90.19 91 SER A CA 1
ATOM 706 C C . SER A 1 91 ? 6.476 7.143 -8.346 1.00 90.19 91 SER A C 1
ATOM 708 O O . SER A 1 91 ? 7.391 7.875 -8.731 1.00 90.19 91 SER A O 1
ATOM 710 N N . ASP A 1 92 ? 5.194 7.466 -8.506 1.00 91.81 92 ASP A N 1
ATOM 711 C CA . ASP A 1 92 ? 4.750 8.695 -9.164 1.00 91.81 92 ASP A CA 1
ATOM 712 C C . ASP A 1 92 ? 5.021 9.944 -8.327 1.00 91.81 92 ASP A C 1
ATOM 714 O O . ASP A 1 92 ? 5.470 10.957 -8.863 1.00 91.81 92 ASP A O 1
ATOM 718 N N . VAL A 1 93 ? 4.826 9.875 -7.006 1.00 91.19 93 VAL A N 1
ATOM 719 C CA . VAL A 1 93 ? 5.174 10.977 -6.091 1.00 91.19 93 VAL A CA 1
ATOM 720 C C . VAL A 1 93 ? 6.667 11.311 -6.198 1.00 91.19 93 VAL A C 1
ATOM 722 O O . VAL A 1 93 ? 7.037 12.482 -6.319 1.00 91.19 93 VAL A O 1
ATOM 725 N N . LEU A 1 94 ? 7.530 10.291 -6.211 1.00 88.56 94 LEU A N 1
ATOM 726 C CA . LEU A 1 94 ? 8.978 10.454 -6.359 1.00 88.56 94 LEU A CA 1
ATOM 727 C C . LEU A 1 94 ? 9.357 10.984 -7.748 1.00 88.56 94 LEU A C 1
ATOM 729 O O . LEU A 1 94 ? 10.196 11.879 -7.863 1.00 88.56 94 LEU A O 1
ATOM 733 N N . THR A 1 95 ? 8.725 10.465 -8.800 1.00 88.94 95 THR A N 1
ATOM 734 C CA . THR A 1 95 ? 8.962 10.906 -10.182 1.00 88.94 95 THR A CA 1
ATOM 735 C C . THR A 1 95 ? 8.573 12.371 -10.365 1.00 88.94 95 THR A C 1
ATOM 737 O O . THR A 1 95 ? 9.368 13.161 -10.880 1.00 88.94 95 THR A O 1
ATOM 740 N N . ALA A 1 96 ? 7.403 12.770 -9.866 1.00 91.06 96 ALA A N 1
ATOM 741 C CA . ALA A 1 96 ? 6.938 14.151 -9.895 1.00 91.06 96 ALA A CA 1
ATOM 742 C C . ALA A 1 96 ? 7.869 15.096 -9.121 1.00 91.06 96 ALA A C 1
ATOM 744 O O . ALA A 1 96 ? 8.156 16.201 -9.591 1.00 91.06 96 ALA A O 1
ATOM 745 N N . PHE A 1 97 ? 8.396 14.666 -7.969 1.00 89.56 97 PHE A N 1
ATOM 746 C CA . PHE A 1 97 ? 9.359 15.451 -7.193 1.00 89.56 97 PHE A CA 1
ATOM 747 C C . PHE A 1 97 ? 10.646 15.730 -7.981 1.00 89.56 97 PHE A C 1
ATOM 749 O O . PHE A 1 97 ? 11.145 16.856 -7.989 1.00 89.56 97 PHE A O 1
ATOM 756 N N . ILE A 1 98 ? 11.161 14.730 -8.697 1.00 87.88 98 ILE A N 1
ATOM 757 C CA . ILE A 1 98 ? 12.372 14.869 -9.517 1.00 87.88 98 ILE A CA 1
ATOM 758 C C . ILE A 1 98 ? 12.110 15.769 -10.726 1.00 87.88 98 ILE A C 1
ATOM 760 O O . ILE A 1 98 ? 12.858 16.719 -10.963 1.00 87.88 98 ILE A O 1
ATOM 764 N N . GLN A 1 99 ? 11.033 15.507 -11.472 1.00 90.12 99 GLN A N 1
ATOM 765 C CA . GLN A 1 99 ? 10.692 16.263 -12.681 1.00 90.12 99 GLN A CA 1
ATOM 766 C C . GLN A 1 99 ? 10.411 17.741 -12.390 1.00 90.12 99 GLN A C 1
ATOM 768 O O . GLN A 1 99 ? 10.722 18.610 -13.203 1.00 90.12 99 GLN A O 1
ATOM 773 N N . SER A 1 100 ? 9.858 18.042 -11.217 1.00 90.44 100 SER A N 1
ATOM 774 C CA . SER A 1 100 ? 9.532 19.405 -10.793 1.00 90.44 100 SER A CA 1
ATOM 775 C C . SER A 1 100 ? 10.680 20.147 -10.096 1.00 90.44 100 SER A C 1
ATOM 777 O O . SER A 1 100 ? 10.464 21.244 -9.577 1.00 90.44 100 SER A O 1
ATOM 779 N N . GLN A 1 101 ? 11.892 19.576 -10.087 1.00 90.81 101 GLN A N 1
ATOM 780 C CA . GLN A 1 101 ? 13.074 20.134 -9.415 1.00 90.81 101 GLN A CA 1
ATOM 781 C C . GLN A 1 101 ? 12.859 20.354 -7.906 1.00 90.81 101 GLN A C 1
ATOM 783 O O . GLN A 1 101 ? 13.284 21.361 -7.339 1.00 90.81 101 GLN A O 1
ATOM 788 N N . GLY A 1 102 ? 12.202 19.393 -7.253 1.00 86.75 102 GLY A N 1
ATOM 789 C CA . GLY A 1 102 ? 12.028 19.351 -5.803 1.00 86.75 102 GLY A CA 1
ATOM 790 C C . GLY A 1 102 ? 10.700 19.903 -5.287 1.00 86.75 102 GLY A C 1
ATOM 791 O O . GLY A 1 102 ? 10.604 20.217 -4.101 1.00 86.75 102 GLY A O 1
ATOM 792 N N . ARG A 1 103 ? 9.673 20.045 -6.136 1.00 89.25 103 ARG A N 1
ATOM 793 C CA . ARG A 1 103 ? 8.319 20.389 -5.676 1.00 89.25 103 ARG A CA 1
ATOM 794 C C . ARG A 1 103 ? 7.519 19.115 -5.407 1.00 89.25 103 ARG A C 1
ATOM 796 O O . ARG A 1 103 ? 7.489 18.200 -6.222 1.00 89.25 103 ARG A O 1
ATOM 803 N N . SER A 1 104 ? 6.854 19.056 -4.260 1.00 91.56 104 SER A N 1
ATOM 804 C CA . SER A 1 104 ? 5.985 17.930 -3.912 1.00 91.56 104 SER A CA 1
ATOM 805 C C . SER A 1 104 ? 4.829 17.794 -4.905 1.00 91.56 104 SER A C 1
ATOM 807 O O . SER A 1 104 ? 4.269 18.796 -5.361 1.00 91.56 104 SER A O 1
ATOM 809 N N . LEU A 1 105 ? 4.432 16.555 -5.204 1.00 93.69 105 LEU A N 1
ATOM 810 C CA . LEU A 1 105 ? 3.179 16.297 -5.909 1.00 93.69 105 LEU A CA 1
ATOM 811 C C . LEU A 1 105 ? 2.008 16.707 -5.010 1.00 93.69 105 LEU A C 1
ATOM 813 O O . LEU A 1 105 ? 2.002 16.395 -3.820 1.00 93.69 105 LEU A O 1
ATOM 817 N N . GLN A 1 106 ? 1.017 17.398 -5.570 1.00 95.31 106 GLN A N 1
ATOM 818 C CA . GLN A 1 106 ? -0.140 17.868 -4.812 1.00 95.31 106 GLN A CA 1
ATOM 819 C C . GLN A 1 106 ? -1.370 17.010 -5.073 1.00 95.31 106 GLN A C 1
ATOM 821 O O . GLN A 1 106 ? -1.629 16.590 -6.201 1.00 95.31 106 GLN A O 1
ATOM 826 N N . ALA A 1 107 ? -2.151 16.789 -4.021 1.00 94.00 107 ALA A N 1
ATOM 827 C CA . ALA A 1 107 ? -3.438 16.131 -4.113 1.00 94.00 107 ALA A CA 1
ATOM 828 C C . ALA A 1 107 ? -4.415 16.991 -4.939 1.00 94.00 107 ALA A C 1
ATOM 830 O O . ALA A 1 107 ? -4.592 18.180 -4.627 1.00 94.00 107 ALA A O 1
ATOM 831 N N . PRO A 1 108 ? -5.070 16.413 -5.967 1.00 90.38 108 PRO A N 1
ATOM 832 C CA . PRO A 1 108 ? -6.038 17.128 -6.786 1.00 90.38 108 PRO A CA 1
ATOM 833 C C . PRO A 1 108 ? -7.142 17.775 -5.940 1.00 90.38 108 PRO A C 1
ATOM 835 O O . PRO A 1 108 ? -7.551 17.240 -4.912 1.00 90.38 108 PRO A O 1
ATOM 838 N N . ALA A 1 109 ? -7.633 18.933 -6.385 1.00 88.81 109 ALA A N 1
ATOM 839 C CA . ALA A 1 109 ? -8.699 19.731 -5.762 1.00 88.81 109 ALA A CA 1
ATOM 840 C C . ALA A 1 109 ? -8.410 20.347 -4.376 1.00 88.81 109 ALA A C 1
ATOM 842 O O . ALA A 1 109 ? -9.036 21.351 -4.041 1.00 88.81 109 ALA A O 1
ATOM 843 N N . ILE A 1 110 ? -7.473 19.811 -3.589 1.00 89.75 110 ILE A N 1
ATOM 844 C CA . ILE A 1 110 ? -7.167 20.310 -2.234 1.00 89.75 110 ILE A CA 1
ATOM 845 C C . ILE A 1 110 ? -5.804 21.006 -2.118 1.00 89.75 110 ILE A C 1
ATOM 847 O O . ILE A 1 110 ? -5.564 21.674 -1.115 1.00 89.75 110 ILE A O 1
ATOM 851 N N . ASN A 1 111 ? -4.934 20.890 -3.133 1.00 88.12 111 ASN A N 1
ATOM 852 C CA . ASN A 1 111 ? -3.614 21.541 -3.211 1.00 88.12 111 ASN A CA 1
ATOM 853 C C . ASN A 1 111 ? -2.728 21.294 -1.977 1.00 88.12 111 ASN A C 1
ATOM 855 O O . ASN A 1 111 ? -1.968 22.167 -1.557 1.00 88.12 111 ASN A O 1
ATOM 859 N N . LYS A 1 112 ? -2.852 20.108 -1.375 1.00 94.31 112 LYS A N 1
ATOM 860 C CA . LYS A 1 112 ? -2.010 19.670 -0.260 1.00 94.31 112 LYS A CA 1
ATOM 861 C C . LYS A 1 112 ? -0.922 18.741 -0.764 1.00 94.31 112 LYS A C 1
ATOM 863 O O . LYS A 1 112 ? -1.180 17.901 -1.623 1.00 94.31 112 LYS A O 1
ATOM 868 N N . ASP A 1 113 ? 0.269 18.874 -0.205 1.00 94.50 113 ASP A N 1
ATOM 869 C CA . ASP A 1 113 ? 1.411 18.057 -0.595 1.00 94.50 113 ASP A CA 1
ATOM 870 C C . ASP A 1 113 ? 1.200 16.591 -0.194 1.00 94.50 113 ASP A C 1
ATOM 872 O O . ASP A 1 113 ? 0.807 16.277 0.937 1.00 94.50 113 ASP A O 1
ATOM 876 N N . ILE A 1 114 ? 1.476 15.693 -1.136 1.00 94.38 114 ILE A N 1
ATOM 877 C CA . ILE A 1 114 ? 1.540 14.251 -0.927 1.00 94.38 114 ILE A CA 1
ATOM 878 C C . ILE A 1 114 ? 2.980 13.917 -0.568 1.00 94.38 114 ILE A C 1
ATOM 880 O O . ILE A 1 114 ? 3.888 14.085 -1.380 1.00 94.38 114 ILE A O 1
ATOM 884 N N . THR A 1 115 ? 3.191 13.452 0.660 1.00 91.44 115 THR A N 1
ATOM 885 C CA . THR A 1 115 ? 4.528 13.080 1.142 1.00 91.44 115 THR A CA 1
ATOM 886 C C . THR A 1 115 ? 4.729 11.572 1.160 1.00 91.44 115 THR A C 1
ATOM 888 O O . THR A 1 115 ? 5.866 11.118 1.225 1.00 91.44 115 THR A O 1
ATOM 891 N N . ASN A 1 116 ? 3.641 10.796 1.166 1.00 92.19 116 ASN A N 1
ATOM 892 C CA . ASN A 1 116 ? 3.684 9.342 1.113 1.00 92.19 116 ASN A CA 1
ATOM 893 C C . ASN A 1 116 ? 2.366 8.762 0.567 1.00 92.19 116 ASN A C 1
ATOM 895 O O . ASN A 1 116 ? 1.378 9.479 0.384 1.00 92.19 116 ASN A O 1
ATOM 899 N N . VAL A 1 117 ? 2.343 7.452 0.341 1.00 93.69 117 VAL A N 1
ATOM 900 C CA . VAL A 1 117 ? 1.197 6.694 -0.158 1.00 93.69 117 VAL A CA 1
ATOM 901 C C . VAL A 1 117 ? 0.951 5.494 0.748 1.00 93.69 117 VAL A C 1
ATOM 903 O O . VAL A 1 117 ? 1.884 4.784 1.115 1.00 93.69 117 VAL A O 1
ATOM 906 N N . ILE A 1 118 ? -0.312 5.259 1.104 1.00 95.69 118 ILE A N 1
ATOM 907 C CA . ILE A 1 118 ? -0.738 4.036 1.788 1.00 95.69 118 ILE A CA 1
ATOM 908 C C . ILE A 1 118 ? -1.211 3.038 0.724 1.00 95.69 118 ILE A C 1
ATOM 910 O O . ILE A 1 118 ? -2.243 3.306 0.104 1.00 95.69 118 ILE A O 1
ATOM 914 N N . PRO A 1 119 ? -0.498 1.918 0.496 1.00 95.19 119 PRO A N 1
ATOM 915 C CA . PRO A 1 119 ? -0.846 0.955 -0.547 1.00 95.19 119 PRO A CA 1
ATOM 916 C C . PRO A 1 119 ? -2.268 0.416 -0.398 1.00 95.19 119 PRO A C 1
ATOM 918 O O . PRO A 1 119 ? -2.712 0.125 0.717 1.00 95.19 119 PRO A O 1
ATOM 921 N N . ILE A 1 120 ? -2.952 0.234 -1.527 1.00 96.38 120 ILE A N 1
ATOM 922 C CA . ILE A 1 120 ? -4.236 -0.463 -1.607 1.00 96.38 120 ILE A CA 1
ATOM 923 C C . ILE A 1 120 ? -4.089 -1.557 -2.663 1.00 96.38 120 ILE A C 1
ATOM 925 O O . ILE A 1 120 ? -3.779 -1.268 -3.814 1.00 96.38 120 ILE A O 1
ATOM 929 N N . ILE A 1 121 ? -4.282 -2.815 -2.266 1.00 94.31 121 ILE A N 1
ATOM 930 C CA . ILE A 1 121 ? -4.159 -3.964 -3.167 1.00 94.31 121 ILE A CA 1
ATOM 931 C C . ILE A 1 121 ? -5.519 -4.642 -3.284 1.00 94.31 121 ILE A C 1
ATOM 933 O O . ILE A 1 121 ? -6.044 -5.183 -2.313 1.00 94.31 121 ILE A O 1
ATOM 937 N N . GLU A 1 122 ? -6.079 -4.598 -4.487 1.00 92.25 122 GLU A N 1
ATOM 938 C CA . GLU A 1 122 ? -7.488 -4.924 -4.737 1.00 92.25 122 GLU A CA 1
ATOM 939 C C . GLU A 1 122 ? -7.729 -6.416 -4.963 1.00 92.25 122 GLU A C 1
ATOM 941 O O . GLU A 1 122 ? -8.783 -6.935 -4.597 1.00 92.25 122 GLU A O 1
ATOM 946 N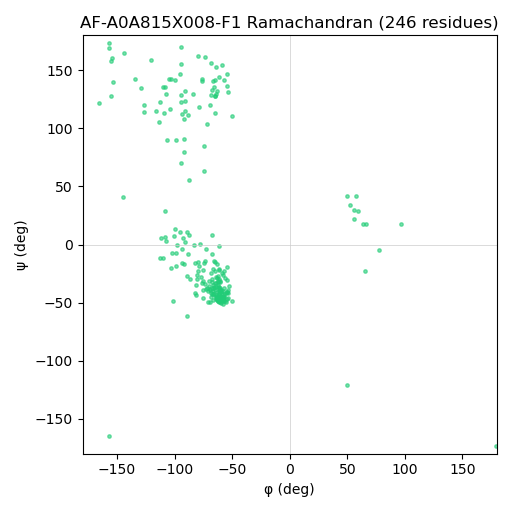 N . ASP A 1 123 ? -6.726 -7.119 -5.497 1.00 94.19 123 ASP A N 1
ATOM 947 C CA . ASP A 1 123 ? -6.728 -8.573 -5.638 1.00 94.19 123 ASP A CA 1
ATOM 948 C C . ASP A 1 123 ? -5.671 -9.189 -4.710 1.00 94.19 123 ASP A C 1
ATOM 950 O O . ASP A 1 123 ? -4.474 -8.892 -4.795 1.00 94.19 123 ASP A O 1
ATOM 954 N N . GLU A 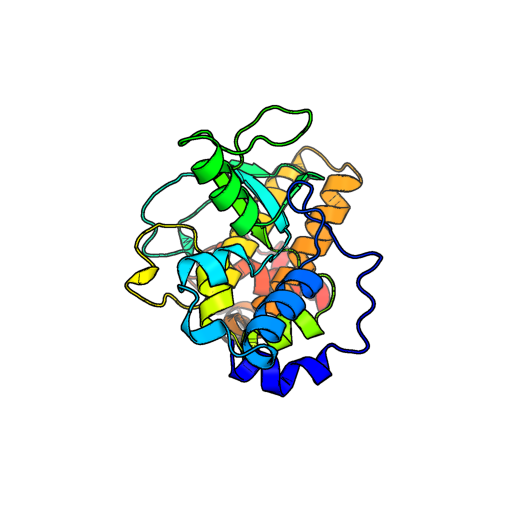1 124 ? -6.103 -10.086 -3.821 1.00 94.19 124 GLU A N 1
ATOM 955 C CA . GLU A 1 124 ? -5.216 -10.757 -2.868 1.00 94.19 124 GLU A CA 1
ATOM 956 C C . GLU A 1 124 ? -4.079 -11.544 -3.532 1.00 94.19 124 GLU A C 1
ATOM 958 O O . GLU A 1 124 ? -3.020 -11.718 -2.922 1.00 94.19 124 GLU A O 1
ATOM 963 N N . ARG A 1 125 ? -4.257 -11.997 -4.778 1.00 95.81 125 ARG A N 1
ATOM 964 C CA . ARG A 1 125 ? -3.221 -12.695 -5.543 1.00 95.81 125 ARG A CA 1
ATOM 965 C C . ARG A 1 125 ? -2.051 -11.775 -5.851 1.00 95.81 125 ARG A C 1
ATOM 967 O O . ARG A 1 125 ? -0.917 -12.225 -5.753 1.00 95.81 125 ARG A O 1
ATOM 974 N N . ILE A 1 126 ? -2.300 -10.490 -6.123 1.00 95.94 126 ILE A N 1
ATOM 975 C CA . ILE A 1 126 ? -1.242 -9.493 -6.354 1.00 95.94 126 ILE A CA 1
ATOM 976 C C . ILE A 1 126 ? -0.406 -9.314 -5.084 1.00 95.94 126 ILE A C 1
ATOM 978 O O . ILE A 1 126 ? 0.823 -9.366 -5.133 1.00 95.94 126 ILE A O 1
ATOM 982 N N . ALA A 1 127 ? -1.059 -9.161 -3.930 1.00 93.56 127 ALA A N 1
ATOM 983 C CA . ALA A 1 127 ? -0.360 -9.011 -2.655 1.00 93.56 127 ALA A CA 1
ATOM 984 C C . ALA A 1 127 ? 0.473 -10.257 -2.318 1.00 93.56 127 ALA A C 1
ATOM 986 O O . ALA A 1 127 ? 1.666 -10.140 -2.032 1.00 93.56 127 ALA A O 1
ATOM 987 N N . LYS A 1 128 ? -0.124 -11.454 -2.421 1.00 94.88 128 LYS A N 1
ATOM 988 C CA . LYS A 1 128 ? 0.566 -12.733 -2.180 1.00 94.88 128 LYS A CA 1
ATOM 989 C C . LYS A 1 128 ? 1.735 -12.936 -3.145 1.00 94.88 128 LYS A C 1
ATOM 991 O O . LYS A 1 128 ? 2.792 -13.408 -2.733 1.00 94.88 128 LYS A O 1
ATOM 996 N N . PHE A 1 129 ? 1.568 -12.548 -4.407 1.00 96.50 129 PHE A N 1
ATOM 997 C CA . PHE A 1 129 ? 2.614 -12.600 -5.421 1.00 96.50 129 PHE A CA 1
ATOM 998 C C . PHE A 1 129 ? 3.801 -11.703 -5.057 1.00 96.50 129 PHE A C 1
ATOM 1000 O O . PHE A 1 129 ? 4.941 -12.168 -5.051 1.00 96.50 129 PHE A O 1
ATOM 1007 N N . LEU A 1 130 ? 3.546 -10.445 -4.678 1.00 94.44 130 LEU A N 1
ATOM 1008 C CA . LEU A 1 130 ? 4.591 -9.515 -4.243 1.00 94.44 130 LEU A CA 1
ATOM 1009 C C . LEU A 1 130 ? 5.300 -10.011 -2.978 1.00 94.44 130 LEU A C 1
ATOM 1011 O O . LEU A 1 130 ? 6.526 -10.015 -2.931 1.00 94.44 130 LEU A O 1
ATOM 1015 N N . GLN A 1 131 ? 4.561 -10.504 -1.983 1.00 93.25 131 GLN A N 1
ATOM 1016 C CA . GLN A 1 131 ? 5.148 -11.064 -0.760 1.00 93.25 131 GLN A CA 1
ATOM 1017 C C . GLN A 1 131 ? 6.029 -12.291 -1.033 1.00 93.25 131 GLN A C 1
ATOM 1019 O O . GLN A 1 131 ? 7.047 -12.479 -0.370 1.00 93.25 131 GLN A O 1
ATOM 1024 N N . LYS A 1 132 ? 5.648 -13.132 -2.002 1.00 95.19 132 LYS A N 1
ATOM 1025 C CA . LYS A 1 132 ? 6.359 -14.374 -2.324 1.00 95.19 132 LYS A CA 1
ATOM 1026 C C . LYS A 1 132 ? 7.576 -14.150 -3.224 1.00 95.19 132 LYS A C 1
ATOM 1028 O O . LYS A 1 132 ? 8.622 -14.745 -2.982 1.00 95.19 132 LYS A O 1
ATOM 1033 N N . TYR A 1 133 ? 7.449 -13.312 -4.253 1.00 96.00 133 TYR A N 1
ATOM 1034 C CA . TYR A 1 133 ? 8.446 -13.182 -5.326 1.00 96.00 133 TYR A CA 1
ATOM 1035 C C . TYR A 1 133 ? 9.180 -11.837 -5.349 1.00 96.00 133 TYR A C 1
ATOM 1037 O O . TYR A 1 133 ? 10.172 -11.689 -6.069 1.00 96.00 133 TYR A O 1
ATOM 1045 N N . ALA A 1 134 ? 8.711 -10.853 -4.579 1.00 92.12 134 ALA A N 1
ATOM 1046 C CA . ALA A 1 134 ? 9.267 -9.505 -4.534 1.00 92.12 134 ALA A CA 1
ATOM 1047 C C . ALA A 1 134 ? 9.218 -8.843 -3.136 1.00 92.12 134 ALA A C 1
ATOM 1049 O O . ALA A 1 134 ? 8.931 -7.646 -3.060 1.00 92.12 134 ALA A O 1
ATOM 1050 N N . PRO A 1 135 ? 9.507 -9.557 -2.027 1.00 90.12 135 PRO A N 1
ATOM 1051 C CA . PRO A 1 135 ? 9.311 -9.016 -0.681 1.00 90.12 135 PRO A CA 1
ATOM 1052 C C . PRO A 1 135 ? 10.110 -7.730 -0.449 1.00 90.12 135 PRO A C 1
ATOM 1054 O O . PRO A 1 135 ? 9.542 -6.731 -0.027 1.00 90.12 135 PRO A O 1
ATOM 1057 N N . SER A 1 136 ? 11.393 -7.695 -0.824 1.00 87.25 136 SER A N 1
ATOM 1058 C CA . SER A 1 136 ? 12.215 -6.488 -0.671 1.00 87.25 136 SER A CA 1
ATOM 1059 C C . SER A 1 136 ? 11.664 -5.312 -1.476 1.00 87.25 136 SER A C 1
ATOM 1061 O O . SER A 1 136 ? 11.679 -4.184 -1.003 1.00 87.25 136 SER A O 1
ATOM 1063 N N . LEU A 1 137 ? 11.140 -5.567 -2.678 1.00 87.75 137 LEU A N 1
ATOM 1064 C CA . LEU A 1 137 ? 10.573 -4.525 -3.530 1.00 87.75 137 LEU A CA 1
ATOM 1065 C C . LEU A 1 137 ? 9.323 -3.911 -2.887 1.00 87.75 137 LEU A C 1
ATOM 1067 O O . LEU A 1 137 ? 9.196 -2.692 -2.840 1.00 87.75 137 LEU A O 1
ATOM 1071 N N . LEU A 1 138 ? 8.456 -4.752 -2.318 1.00 89.12 138 LEU A N 1
ATOM 1072 C CA . LEU A 1 138 ? 7.297 -4.312 -1.546 1.00 89.12 138 LEU A CA 1
ATOM 1073 C C . LEU A 1 138 ? 7.716 -3.463 -0.332 1.00 89.12 138 LEU A C 1
ATOM 1075 O O . LEU A 1 138 ? 7.146 -2.394 -0.112 1.00 89.12 138 LEU A O 1
ATOM 1079 N N . GLU A 1 139 ? 8.724 -3.897 0.428 1.00 87.44 139 GLU A N 1
ATOM 1080 C CA . GLU A 1 139 ? 9.212 -3.158 1.601 1.00 87.44 139 GLU A CA 1
ATOM 1081 C C . GLU A 1 139 ? 9.858 -1.813 1.218 1.00 87.44 139 GLU A C 1
ATOM 1083 O O . GLU A 1 139 ? 9.649 -0.809 1.904 1.00 87.44 139 GLU A O 1
ATOM 1088 N N . TYR A 1 140 ? 10.580 -1.756 0.092 1.00 83.50 140 TYR A N 1
ATOM 1089 C CA . TYR A 1 140 ? 11.157 -0.518 -0.436 1.00 83.50 140 TYR A CA 1
ATOM 1090 C C . TYR A 1 140 ? 10.090 0.471 -0.898 1.00 83.50 140 TYR A C 1
ATOM 1092 O O . TYR A 1 140 ? 10.142 1.640 -0.514 1.00 83.50 140 TYR A O 1
ATOM 1100 N N . THR A 1 141 ? 9.103 0.017 -1.671 1.00 84.19 141 THR A N 1
ATOM 1101 C CA . THR A 1 141 ? 8.020 0.879 -2.168 1.00 84.19 141 THR A CA 1
ATOM 1102 C C . THR A 1 141 ? 7.099 1.358 -1.047 1.00 84.19 141 THR A C 1
ATOM 1104 O O . THR A 1 141 ? 6.495 2.416 -1.164 1.00 84.19 141 THR A O 1
ATOM 1107 N N . CYS A 1 142 ? 7.006 0.633 0.068 1.00 84.94 142 CYS A N 1
ATOM 1108 C CA . CYS A 1 142 ? 6.242 1.075 1.238 1.00 84.94 142 CYS A CA 1
ATOM 1109 C C . CYS A 1 142 ? 7.090 1.831 2.273 1.00 84.94 142 CYS A C 1
ATOM 1111 O O . CYS A 1 142 ? 6.603 2.129 3.372 1.00 84.94 142 CYS A O 1
ATOM 1113 N N . SER A 1 143 ? 8.364 2.096 1.965 1.00 75.94 143 SER A N 1
ATOM 1114 C CA . SER A 1 143 ? 9.301 2.727 2.887 1.00 75.94 143 SER A CA 1
ATOM 1115 C C . SER A 1 143 ? 8.918 4.170 3.201 1.00 75.94 143 SER A C 1
ATOM 1117 O O . SER A 1 143 ? 8.521 4.952 2.346 1.00 75.94 143 SER A O 1
ATOM 1119 N N . ILE A 1 144 ? 9.103 4.525 4.467 1.00 64.38 144 ILE A N 1
ATOM 1120 C CA . ILE A 1 144 ? 8.738 5.807 5.086 1.00 64.38 144 ILE A CA 1
ATOM 1121 C C . ILE A 1 144 ? 9.971 6.673 5.411 1.00 64.38 144 ILE A C 1
ATOM 1123 O O . ILE A 1 144 ? 9.839 7.715 6.046 1.00 64.38 144 ILE A O 1
ATOM 1127 N N . GLY A 1 145 ? 11.177 6.254 4.997 1.00 56.47 145 GLY A N 1
ATOM 1128 C CA . GLY A 1 145 ? 12.436 6.979 5.227 1.00 56.47 145 GLY A CA 1
ATOM 1129 C C . GLY A 1 145 ? 13.528 6.682 4.189 1.00 56.47 145 GLY A C 1
ATOM 1130 O O . GLY A 1 145 ? 13.477 5.658 3.502 1.00 56.47 145 GLY A O 1
ATOM 1131 N N . MET A 1 146 ? 14.525 7.576 4.085 1.00 45.22 146 MET A N 1
ATOM 1132 C CA . MET A 1 146 ? 15.575 7.528 3.051 1.00 45.22 146 MET A CA 1
ATOM 1133 C C . MET A 1 146 ? 16.673 6.477 3.316 1.00 45.22 146 MET A C 1
ATOM 1135 O O . MET A 1 146 ? 17.237 5.954 2.356 1.00 45.22 146 MET A O 1
ATOM 1139 N N . ARG A 1 147 ? 16.989 6.099 4.569 1.00 43.41 147 ARG A N 1
ATOM 1140 C CA . ARG A 1 147 ? 18.088 5.137 4.853 1.00 43.41 147 ARG A CA 1
ATOM 1141 C C . ARG A 1 147 ? 17.825 3.679 4.493 1.00 43.41 147 ARG A C 1
ATOM 1143 O O . ARG A 1 147 ? 18.734 2.864 4.644 1.00 43.41 147 ARG A O 1
ATOM 1150 N N . ARG A 1 148 ? 16.636 3.298 4.029 1.00 52.12 148 ARG A N 1
ATOM 1151 C CA . ARG A 1 148 ? 16.314 1.866 3.896 1.00 52.12 148 ARG A CA 1
ATOM 1152 C C . ARG A 1 148 ? 16.996 1.167 2.727 1.00 52.12 148 ARG A C 1
ATOM 1154 O O . ARG A 1 148 ? 17.169 -0.042 2.803 1.00 52.12 148 ARG A O 1
ATOM 1161 N N . LEU A 1 149 ? 17.545 1.905 1.752 1.00 52.09 149 LEU A N 1
ATOM 1162 C CA . LEU A 1 149 ? 18.495 1.349 0.769 1.00 52.09 149 LEU A CA 1
ATOM 1163 C C . LEU A 1 149 ? 19.703 0.648 1.429 1.00 52.09 149 LEU A C 1
ATOM 1165 O O . LEU A 1 149 ? 20.352 -0.167 0.783 1.00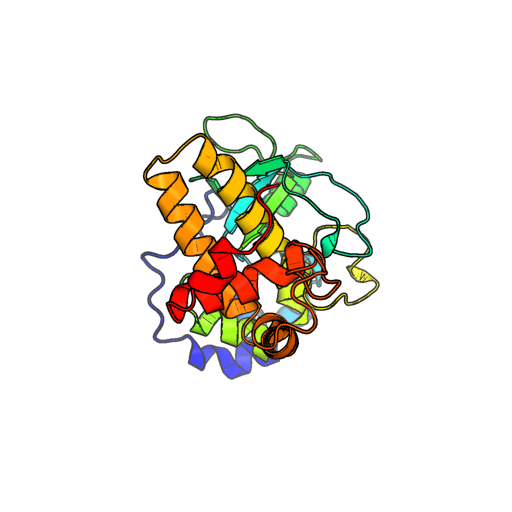 52.09 149 LEU A O 1
ATOM 1169 N N . LEU A 1 150 ? 19.997 0.940 2.705 1.00 50.94 150 LEU A N 1
ATOM 1170 C CA . LEU A 1 150 ? 21.130 0.381 3.447 1.00 50.94 150 LEU A CA 1
ATOM 1171 C C . LEU A 1 150 ? 20.769 -0.800 4.369 1.00 50.94 150 LEU A C 1
ATOM 1173 O O . LEU A 1 150 ? 21.678 -1.517 4.782 1.00 50.94 150 LEU A O 1
ATOM 1177 N N . ALA A 1 151 ? 19.492 -1.002 4.724 1.00 58.75 151 ALA A N 1
ATOM 1178 C CA . ALA A 1 151 ? 19.069 -2.082 5.621 1.00 58.75 151 ALA A CA 1
ATOM 1179 C C . ALA A 1 151 ? 17.599 -2.474 5.404 1.00 58.75 151 ALA A C 1
ATOM 1181 O O . ALA A 1 151 ? 16.709 -1.623 5.463 1.00 58.75 151 ALA A O 1
ATOM 1182 N N . ASP A 1 152 ? 17.364 -3.773 5.210 1.00 64.75 152 ASP A N 1
ATOM 1183 C CA . ASP A 1 152 ? 16.028 -4.365 5.139 1.00 64.75 152 ASP A CA 1
ATOM 1184 C C . ASP A 1 152 ? 15.366 -4.323 6.526 1.00 64.75 152 ASP A C 1
ATOM 1186 O O . ASP A 1 152 ? 15.907 -4.856 7.501 1.00 64.75 152 ASP A O 1
ATOM 1190 N N . VAL A 1 153 ? 14.222 -3.640 6.626 1.00 71.25 153 VAL A N 1
ATOM 1191 C CA . VAL A 1 153 ? 13.425 -3.564 7.855 1.00 71.25 153 VAL A CA 1
ATOM 1192 C C . VAL A 1 153 ? 12.108 -4.288 7.596 1.00 71.25 153 VAL A C 1
ATOM 1194 O O . VAL A 1 153 ? 11.241 -3.729 6.911 1.00 71.25 153 VAL A O 1
ATOM 1197 N N . PRO A 1 154 ? 11.937 -5.503 8.144 1.00 76.00 154 PRO A N 1
ATOM 1198 C CA . PRO A 1 154 ? 10.774 -6.323 7.848 1.00 76.00 154 PRO A CA 1
ATOM 1199 C C . PRO A 1 154 ? 9.488 -5.658 8.344 1.00 76.00 154 PRO A C 1
ATOM 1201 O O . PRO A 1 154 ? 9.497 -4.925 9.338 1.00 76.00 154 PRO A O 1
ATOM 1204 N N . MET A 1 155 ? 8.369 -5.971 7.687 1.00 86.25 155 MET A N 1
ATOM 1205 C CA . MET A 1 155 ? 7.021 -5.495 8.028 1.00 86.25 155 MET A CA 1
ATOM 1206 C C . MET A 1 155 ? 6.810 -3.991 7.837 1.00 86.25 155 MET A C 1
ATOM 1208 O O . MET A 1 155 ? 5.831 -3.438 8.344 1.00 86.25 155 MET A O 1
ATOM 1212 N N . THR A 1 156 ? 7.672 -3.318 7.077 1.00 87.75 156 THR A N 1
ATOM 1213 C CA . THR A 1 156 ? 7.487 -1.908 6.731 1.00 87.75 156 THR A CA 1
ATOM 1214 C C . THR A 1 156 ? 6.157 -1.697 6.018 1.00 87.75 156 THR A C 1
ATOM 1216 O O . THR A 1 156 ? 5.377 -0.850 6.447 1.00 87.75 156 THR A O 1
ATOM 1219 N N . ALA A 1 157 ? 5.851 -2.505 5.004 1.00 90.62 157 ALA A N 1
ATOM 1220 C CA . ALA A 1 157 ? 4.582 -2.456 4.288 1.00 90.62 157 ALA A CA 1
ATOM 1221 C C . ALA A 1 157 ? 3.393 -2.624 5.240 1.00 90.62 157 ALA A C 1
ATOM 1223 O O . ALA A 1 157 ? 2.477 -1.800 5.251 1.00 90.62 157 ALA A O 1
ATOM 1224 N N . GLY A 1 158 ? 3.450 -3.636 6.111 1.00 92.31 158 GLY A N 1
ATOM 1225 C CA . GLY A 1 158 ? 2.414 -3.889 7.110 1.00 92.31 158 GLY A CA 1
ATOM 1226 C C . GLY A 1 158 ? 2.188 -2.698 8.041 1.00 92.31 158 GLY A C 1
ATOM 1227 O O . GLY A 1 158 ? 1.043 -2.312 8.268 1.00 92.31 158 GLY A O 1
ATOM 1228 N N . TYR A 1 159 ? 3.255 -2.074 8.546 1.00 91.12 159 TYR A N 1
ATOM 1229 C CA . TYR A 1 159 ? 3.152 -0.934 9.460 1.00 91.12 159 TYR A CA 1
ATOM 1230 C C . TYR A 1 159 ? 2.777 0.383 8.772 1.00 91.12 159 TYR A C 1
ATOM 1232 O O . TYR A 1 159 ? 2.035 1.166 9.366 1.00 91.12 159 TYR A O 1
ATOM 1240 N N . THR A 1 160 ? 3.197 0.613 7.527 1.00 91.75 160 THR A N 1
ATOM 1241 C CA . THR A 1 160 ? 2.736 1.754 6.721 1.00 91.75 160 THR A CA 1
ATOM 1242 C C . THR A 1 160 ? 1.225 1.663 6.506 1.00 91.75 160 THR A C 1
ATOM 1244 O O . THR A 1 160 ? 0.501 2.611 6.812 1.00 91.75 160 THR A O 1
ATOM 1247 N N . ILE A 1 161 ? 0.718 0.494 6.095 1.00 94.75 161 ILE A N 1
ATOM 1248 C CA . ILE A 1 161 ? -0.728 0.266 5.949 1.00 94.75 161 ILE A CA 1
ATOM 1249 C C . ILE A 1 161 ? -1.435 0.397 7.306 1.00 94.75 161 ILE A C 1
ATOM 1251 O O . ILE A 1 161 ? -2.475 1.046 7.399 1.00 94.75 161 ILE A O 1
ATOM 1255 N N . CYS A 1 162 ? -0.841 -0.133 8.379 1.00 93.75 162 CYS A N 1
ATOM 1256 C CA . CYS A 1 162 ? -1.362 -0.013 9.741 1.00 93.75 162 CYS A CA 1
ATOM 1257 C C . CYS A 1 162 ? -1.544 1.446 10.185 1.00 93.75 162 CYS A C 1
ATOM 1259 O O . CYS A 1 162 ? -2.549 1.781 10.812 1.00 93.75 162 CYS A O 1
ATOM 1261 N N . ALA A 1 163 ? -0.578 2.314 9.870 1.00 92.50 163 ALA A N 1
ATOM 1262 C CA . ALA A 1 163 ? -0.660 3.742 10.161 1.00 92.50 163 ALA A CA 1
ATOM 1263 C C . ALA A 1 163 ? -1.808 4.403 9.381 1.00 92.50 163 ALA A C 1
ATOM 1265 O O . ALA A 1 163 ? -2.512 5.251 9.930 1.00 92.50 163 ALA A O 1
ATOM 1266 N N . GLY A 1 164 ? -2.047 3.958 8.142 1.00 94.69 164 GLY A N 1
ATOM 1267 C CA . GLY A 1 164 ? -3.209 4.350 7.347 1.00 94.69 164 GLY A CA 1
ATOM 1268 C C . GLY A 1 164 ? -4.542 3.913 7.964 1.00 94.69 164 GLY A C 1
ATOM 1269 O O . GLY A 1 164 ? -5.439 4.739 8.122 1.00 94.69 164 GLY A O 1
ATOM 1270 N N . VAL A 1 165 ? -4.661 2.644 8.383 1.00 95.50 165 VAL A N 1
ATOM 1271 C CA . VAL A 1 165 ? -5.850 2.123 9.092 1.00 95.50 165 VAL A CA 1
ATOM 1272 C C . VAL A 1 165 ? -6.136 2.961 10.333 1.00 95.50 165 VAL A C 1
ATOM 1274 O O . VAL A 1 165 ? -7.266 3.402 10.532 1.00 95.50 165 VAL A O 1
ATOM 1277 N N . TRP A 1 166 ? -5.112 3.205 11.154 1.00 93.69 166 TRP A N 1
ATOM 1278 C CA . TRP A 1 166 ? -5.251 3.981 12.383 1.00 93.69 166 TRP A CA 1
ATOM 1279 C C . TRP A 1 166 ? -5.781 5.389 12.110 1.00 93.69 166 TRP A C 1
ATOM 1281 O O . TRP A 1 166 ? -6.747 5.823 12.737 1.00 93.69 166 TRP A O 1
ATOM 1291 N N . LYS A 1 167 ? -5.206 6.076 11.121 1.00 95.06 167 LYS A N 1
ATOM 1292 C CA . LYS A 1 167 ? -5.636 7.423 10.760 1.00 95.06 167 LYS A CA 1
ATOM 1293 C C . LYS A 1 167 ? -7.070 7.460 10.219 1.00 95.06 167 LYS A C 1
ATOM 1295 O O . LYS A 1 167 ? -7.839 8.341 10.591 1.00 95.06 167 LYS A O 1
ATOM 1300 N N . LEU A 1 168 ? -7.477 6.473 9.422 1.00 95.69 168 LEU A N 1
ATOM 1301 C CA . LEU A 1 168 ? -8.864 6.378 8.955 1.00 95.69 168 LEU A CA 1
ATOM 1302 C C . LEU A 1 168 ? -9.853 6.121 10.099 1.00 95.69 168 LEU A C 1
ATOM 1304 O O . LEU A 1 168 ? -10.967 6.631 10.044 1.00 95.69 168 LEU A O 1
ATOM 1308 N N . ILE A 1 169 ? -9.468 5.387 11.150 1.00 92.94 169 ILE A N 1
ATOM 1309 C CA . ILE A 1 169 ? -10.305 5.229 12.354 1.00 92.94 169 ILE A CA 1
ATOM 1310 C C . ILE A 1 169 ? -10.524 6.586 13.036 1.00 92.94 169 ILE A C 1
ATOM 1312 O O . ILE A 1 169 ? -11.655 6.913 13.401 1.00 92.94 169 ILE A O 1
ATOM 1316 N N . GLU A 1 170 ? -9.464 7.387 13.183 1.00 93.00 170 GLU A N 1
ATOM 1317 C CA . GLU A 1 170 ? -9.565 8.747 13.726 1.00 93.00 170 GLU A CA 1
ATOM 1318 C C . GLU A 1 170 ? -10.489 9.620 12.869 1.00 93.00 170 GLU A C 1
ATOM 1320 O O . GLU A 1 170 ? -11.392 10.272 13.397 1.00 93.00 170 GLU A O 1
ATOM 1325 N N . ASP A 1 171 ? -10.317 9.583 11.547 1.00 94.19 171 ASP A N 1
ATOM 1326 C CA . ASP A 1 171 ? -11.098 10.397 10.618 1.00 94.19 171 ASP A CA 1
ATOM 1327 C C . ASP A 1 171 ? -12.575 9.962 10.582 1.00 94.19 171 ASP A C 1
ATOM 1329 O O . ASP A 1 171 ? -13.463 10.815 10.563 1.00 94.19 171 ASP A O 1
ATOM 1333 N N . LEU A 1 172 ? -12.876 8.660 10.677 1.00 94.75 172 LEU A N 1
ATOM 1334 C CA . LEU A 1 172 ? -14.246 8.118 10.710 1.00 94.75 172 LEU A CA 1
ATOM 1335 C C . LEU A 1 172 ? -15.029 8.494 11.977 1.00 94.75 172 LEU A C 1
ATOM 1337 O O . LEU A 1 172 ? -16.271 8.503 11.967 1.00 94.75 172 LEU A O 1
ATOM 1341 N N . ASN A 1 173 ? -14.347 8.856 13.066 1.00 92.81 173 ASN A N 1
ATOM 1342 C CA . ASN A 1 173 ? -15.023 9.443 14.223 1.00 92.81 173 ASN A CA 1
ATOM 1343 C C . ASN A 1 173 ? -15.673 10.78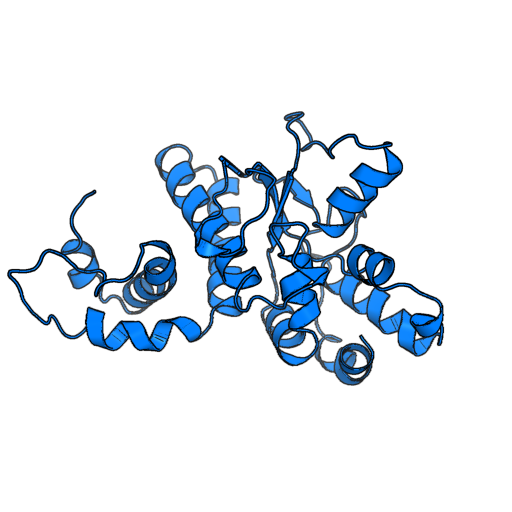8 13.870 1.00 92.81 173 ASN A C 1
ATOM 1345 O O . ASN A 1 173 ? -16.729 11.107 14.418 1.00 92.81 173 ASN A O 1
ATOM 1349 N N . ILE A 1 174 ? -15.110 11.516 12.900 1.00 94.88 174 ILE A N 1
ATOM 1350 C CA . ILE A 1 174 ? -15.545 12.854 12.483 1.00 94.88 174 ILE A CA 1
ATOM 1351 C C . ILE A 1 174 ? -16.369 12.800 11.184 1.00 94.88 174 ILE A C 1
ATOM 1353 O O . ILE A 1 174 ? -17.456 13.371 11.121 1.00 94.88 174 ILE A O 1
ATOM 1357 N N . ASN A 1 175 ? -15.892 12.097 10.155 1.00 93.44 175 ASN A N 1
ATOM 1358 C CA . ASN A 1 175 ? -16.467 12.063 8.810 1.00 93.44 175 ASN A CA 1
ATOM 1359 C C . ASN A 1 175 ? -16.740 10.624 8.351 1.00 93.44 175 ASN A C 1
ATOM 1361 O O . ASN A 1 175 ? -15.820 9.856 8.100 1.00 93.44 175 ASN A O 1
ATOM 1365 N N . LYS A 1 176 ? -18.020 10.279 8.173 1.00 95.44 176 LYS A N 1
ATOM 1366 C CA . LYS A 1 176 ? -18.480 8.946 7.733 1.00 95.44 176 LYS A CA 1
ATOM 1367 C C . LYS A 1 176 ? -19.013 8.936 6.297 1.00 95.44 176 LYS A C 1
ATOM 1369 O O . LYS A 1 176 ? -19.923 8.176 5.979 1.00 95.44 176 LYS A O 1
ATOM 1374 N N . SER A 1 177 ? -18.507 9.820 5.441 1.00 96.19 177 SER A N 1
ATOM 1375 C CA . SER A 1 177 ? -18.871 9.816 4.020 1.00 96.19 177 SER A CA 1
ATOM 1376 C C . SER A 1 177 ? -18.521 8.484 3.348 1.00 96.19 177 SER A C 1
ATOM 1378 O O . SER A 1 177 ? -17.609 7.769 3.769 1.00 96.19 177 SER A O 1
ATOM 1380 N N . GLU A 1 178 ? -19.235 8.165 2.269 1.00 96.06 178 GLU A N 1
ATOM 1381 C CA . GLU A 1 178 ? -19.076 6.912 1.524 1.00 96.06 178 GLU A CA 1
ATOM 1382 C C . GLU A 1 178 ? -17.626 6.666 1.088 1.00 96.06 178 GLU A C 1
ATOM 1384 O O . GLU A 1 178 ? -17.108 5.564 1.247 1.00 96.06 178 GLU A O 1
ATOM 1389 N N . ILE A 1 179 ? -16.932 7.707 0.620 1.00 94.44 179 ILE A N 1
ATOM 1390 C CA . ILE A 1 179 ? -15.541 7.591 0.172 1.00 94.44 179 ILE A CA 1
ATOM 1391 C C . ILE A 1 179 ? -14.569 7.263 1.315 1.00 94.44 179 ILE A C 1
ATOM 1393 O O . ILE A 1 179 ? -13.627 6.497 1.109 1.00 94.44 179 ILE A O 1
ATOM 1397 N N . HIS A 1 180 ? -14.813 7.775 2.528 1.00 95.31 180 HIS A N 1
ATOM 1398 C CA . HIS A 1 180 ? -14.012 7.429 3.706 1.00 95.31 180 HIS A CA 1
ATOM 1399 C C . HIS A 1 180 ? -14.242 5.971 4.099 1.00 95.31 180 HIS A C 1
ATOM 1401 O O . HIS A 1 180 ? -13.281 5.241 4.325 1.00 95.31 180 HIS A O 1
ATOM 1407 N N . LEU A 1 181 ? -15.502 5.526 4.117 1.00 96.12 181 LEU A N 1
ATOM 1408 C CA . LEU A 1 181 ? -15.853 4.140 4.433 1.00 96.12 181 LEU A CA 1
ATOM 1409 C C . LEU A 1 181 ? -15.291 3.156 3.400 1.00 96.12 181 LEU A C 1
ATOM 1411 O O . LEU A 1 181 ? -14.726 2.132 3.783 1.00 96.12 181 LEU A O 1
ATOM 1415 N N . LYS A 1 182 ? -15.388 3.481 2.104 1.00 95.56 182 LYS A N 1
ATOM 1416 C CA . LYS A 1 182 ? -14.813 2.670 1.024 1.00 95.56 182 LYS A CA 1
ATOM 1417 C C . LYS A 1 182 ? -13.294 2.583 1.163 1.00 95.56 182 LYS A C 1
ATOM 1419 O O . LYS A 1 182 ? -12.755 1.483 1.173 1.00 95.56 182 LYS A O 1
ATOM 1424 N N . THR A 1 183 ? -12.617 3.719 1.345 1.00 96.12 183 THR A N 1
ATOM 1425 C CA . THR A 1 183 ? -11.155 3.749 1.525 1.00 96.12 183 THR A CA 1
ATOM 1426 C C . THR A 1 183 ? -10.735 2.947 2.757 1.00 96.12 183 THR A C 1
ATOM 1428 O O . THR A 1 183 ? -9.823 2.134 2.671 1.00 96.12 183 THR A O 1
ATOM 1431 N N . PHE A 1 184 ? -11.436 3.102 3.884 1.00 96.62 184 PHE A N 1
ATOM 1432 C CA . PHE A 1 184 ? -11.183 2.320 5.095 1.00 96.62 184 PHE A CA 1
ATOM 1433 C C . PHE A 1 184 ? -11.317 0.820 4.856 1.00 96.62 184 PHE A C 1
ATOM 1435 O O . PHE A 1 184 ? -10.422 0.066 5.226 1.00 96.62 184 PHE A O 1
ATOM 1442 N N . ASN A 1 185 ? -12.390 0.387 4.196 1.00 95.31 185 ASN A N 1
ATOM 1443 C CA . ASN A 1 185 ? -12.602 -1.019 3.882 1.00 95.31 185 ASN A CA 1
ATOM 1444 C C . ASN A 1 185 ? -11.476 -1.595 3.007 1.00 95.31 185 ASN A C 1
ATOM 1446 O O . ASN A 1 185 ? -10.967 -2.671 3.309 1.00 95.31 185 ASN A O 1
ATOM 1450 N N . GLU A 1 186 ? -11.051 -0.879 1.964 1.00 95.81 186 GLU A N 1
ATOM 1451 C CA . GLU A 1 186 ? -9.976 -1.350 1.080 1.00 95.81 186 GLU A CA 1
ATOM 1452 C C . GLU A 1 186 ? -8.601 -1.364 1.768 1.00 95.81 186 GLU A C 1
ATOM 1454 O O . GLU A 1 186 ? -7.842 -2.326 1.625 1.00 95.81 186 GLU A O 1
ATOM 1459 N N . VAL A 1 187 ? -8.292 -0.358 2.593 1.00 96.38 187 VAL A N 1
ATOM 1460 C CA . VAL A 1 187 ? -7.044 -0.326 3.376 1.00 96.38 187 VAL A CA 1
ATOM 1461 C C . VAL A 1 187 ? -7.035 -1.436 4.435 1.00 96.38 187 VAL A C 1
ATOM 1463 O O . VAL A 1 187 ? -6.013 -2.097 4.610 1.00 96.38 187 VAL A O 1
ATOM 1466 N N . VAL A 1 188 ? -8.163 -1.708 5.105 1.0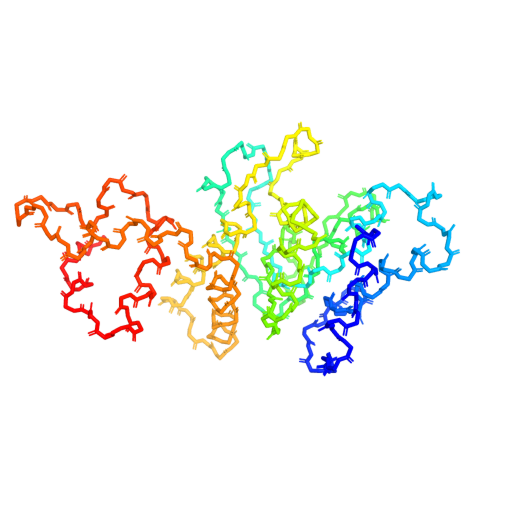0 95.62 188 VAL A N 1
ATOM 1467 C CA . VAL A 1 188 ? -8.286 -2.821 6.065 1.00 95.62 188 VAL A CA 1
ATOM 1468 C C . VAL A 1 188 ? -8.108 -4.172 5.376 1.00 95.62 188 VAL A C 1
ATOM 1470 O O . VAL A 1 188 ? -7.345 -4.994 5.875 1.00 95.62 188 VAL A O 1
ATOM 1473 N N . LYS A 1 189 ? -8.737 -4.402 4.217 1.00 94.94 189 LYS A N 1
ATOM 1474 C CA . LYS A 1 189 ? -8.520 -5.635 3.439 1.00 94.94 189 LYS A CA 1
ATOM 1475 C C . LYS A 1 189 ? -7.050 -5.804 3.064 1.00 94.94 189 LYS A C 1
ATOM 1477 O O . LYS A 1 189 ? -6.481 -6.870 3.284 1.00 94.94 189 LYS A O 1
ATOM 1482 N N . THR A 1 190 ? -6.427 -4.742 2.554 1.00 95.44 190 THR A N 1
ATOM 1483 C CA . THR A 1 190 ? -5.002 -4.748 2.194 1.00 95.44 190 THR A CA 1
ATOM 1484 C C . THR A 1 190 ? -4.139 -5.076 3.416 1.00 95.44 190 THR A C 1
ATOM 1486 O O . THR A 1 190 ? -3.237 -5.906 3.333 1.00 95.44 190 THR A O 1
ATOM 1489 N N . TYR A 1 191 ? -4.456 -4.493 4.575 1.00 95.38 191 TYR A N 1
ATOM 1490 C CA . TYR A 1 191 ? -3.783 -4.777 5.841 1.00 95.38 191 TYR A CA 1
ATOM 1491 C C . TYR A 1 191 ? -3.920 -6.246 6.261 1.00 95.38 191 TYR A C 1
ATOM 1493 O O . TYR A 1 191 ? -2.916 -6.870 6.597 1.00 95.38 191 TYR A O 1
ATOM 1501 N N . GLU A 1 192 ? -5.131 -6.816 6.209 1.00 93.38 192 GLU A N 1
ATOM 1502 C CA . GLU A 1 192 ? -5.382 -8.227 6.538 1.00 93.38 192 GLU A CA 1
ATOM 1503 C C . GLU A 1 192 ? -4.550 -9.168 5.646 1.00 93.38 192 GLU A C 1
ATOM 1505 O O . GLU A 1 192 ? -3.977 -10.136 6.150 1.00 93.38 192 GLU A O 1
ATOM 1510 N N . ILE A 1 193 ? -4.416 -8.861 4.350 1.00 93.06 193 ILE A N 1
ATOM 1511 C CA . ILE A 1 193 ? -3.623 -9.667 3.410 1.00 93.06 193 ILE A CA 1
ATOM 1512 C C . ILE A 1 193 ? -2.118 -9.521 3.684 1.00 93.06 193 ILE A C 1
ATOM 1514 O O . ILE A 1 193 ? -1.409 -10.522 3.799 1.00 93.06 193 ILE A O 1
ATOM 1518 N N . VAL A 1 194 ? -1.625 -8.284 3.816 1.00 92.12 194 VAL A N 1
ATOM 1519 C CA . VAL A 1 194 ? -0.186 -8.005 3.964 1.00 92.12 194 VAL A CA 1
ATOM 1520 C C . VAL A 1 194 ? 0.351 -8.486 5.314 1.00 92.12 194 VAL A C 1
ATOM 1522 O O . VAL A 1 194 ? 1.457 -9.017 5.389 1.00 92.12 194 VAL A O 1
ATOM 1525 N N . VAL A 1 195 ? -0.423 -8.337 6.388 1.00 91.50 195 VAL A N 1
ATOM 1526 C CA . VAL A 1 195 ? -0.026 -8.805 7.724 1.00 91.50 195 VAL A CA 1
ATOM 1527 C C . VAL A 1 195 ? -0.279 -10.298 7.905 1.00 91.50 195 VAL A C 1
ATOM 1529 O O . VAL A 1 195 ? 0.494 -10.975 8.591 1.00 91.50 195 VAL A O 1
ATOM 1532 N N . GLY A 1 196 ? -1.352 -10.830 7.315 1.00 88.88 196 GLY A N 1
ATOM 1533 C CA . GLY A 1 196 ? -1.728 -12.234 7.428 1.00 88.88 196 GLY A CA 1
ATOM 1534 C C . GLY A 1 196 ? -1.736 -12.716 8.882 1.00 88.88 196 GLY A C 1
ATOM 1535 O O . GLY A 1 196 ? -2.432 -12.179 9.743 1.00 88.88 196 GLY A O 1
ATOM 1536 N N . ASN A 1 197 ? -0.920 -13.731 9.173 1.00 87.56 197 ASN A N 1
ATOM 1537 C CA . ASN A 1 197 ? -0.832 -14.352 10.498 1.00 87.56 197 ASN A CA 1
ATOM 1538 C C . ASN A 1 197 ? 0.296 -13.799 11.385 1.00 87.56 197 ASN A C 1
ATOM 1540 O O . ASN A 1 197 ? 0.567 -14.375 12.439 1.00 87.56 197 ASN A O 1
ATOM 1544 N N . TYR A 1 198 ? 0.951 -12.697 11.007 1.00 88.56 198 TYR A N 1
ATOM 1545 C CA . TYR A 1 198 ? 2.128 -12.186 11.719 1.00 88.56 198 TYR A CA 1
ATOM 1546 C C . TYR A 1 198 ? 1.874 -11.971 13.225 1.00 88.56 198 TYR A C 1
ATOM 1548 O O . TYR A 1 198 ? 2.634 -12.451 14.067 1.00 88.56 198 TYR A O 1
ATOM 1556 N N . PHE A 1 199 ? 0.744 -11.354 13.588 1.00 87.00 199 PHE A N 1
ATOM 1557 C CA . PHE A 1 199 ? 0.360 -11.104 14.987 1.00 87.00 199 PHE A CA 1
ATOM 1558 C C . PHE A 1 199 ? -0.448 -12.238 15.637 1.00 87.00 199 PHE A C 1
ATOM 1560 O O . PHE A 1 199 ? -0.966 -12.084 16.744 1.00 87.00 199 PHE A O 1
ATOM 1567 N N . GLN A 1 200 ? -0.554 -13.412 15.002 1.00 85.50 200 GLN A N 1
ATOM 1568 C CA . GLN A 1 200 ? -1.325 -14.530 15.557 1.00 85.50 200 GLN A CA 1
ATOM 1569 C C . GLN A 1 200 ? -0.765 -15.021 16.899 1.00 85.50 200 GLN A C 1
ATOM 1571 O O . GLN A 1 200 ? -1.527 -15.497 17.740 1.00 85.50 200 GLN A O 1
ATOM 1576 N N . HIS A 1 201 ? 0.537 -14.846 17.129 1.00 83.88 201 HIS A N 1
ATOM 1577 C CA . HIS A 1 201 ? 1.196 -15.155 18.396 1.00 83.88 201 HIS A CA 1
ATOM 1578 C C . HIS A 1 201 ? 0.649 -14.339 19.584 1.00 83.88 201 HIS A C 1
ATOM 1580 O O . HIS A 1 201 ? 0.788 -14.778 20.721 1.00 83.88 201 HIS A O 1
ATOM 1586 N N . ILE A 1 202 ? -0.008 -13.194 19.343 1.00 81.69 202 ILE A N 1
ATOM 1587 C CA . ILE A 1 202 ? -0.610 -12.349 20.389 1.00 81.69 202 ILE A CA 1
ATOM 1588 C C . ILE A 1 202 ? -1.975 -12.905 20.840 1.00 81.69 202 ILE A C 1
ATOM 1590 O O . ILE A 1 202 ? -2.359 -12.777 22.003 1.00 81.69 202 ILE A O 1
ATOM 1594 N N . MET A 1 203 ? -2.702 -13.581 19.943 1.00 81.12 203 MET A N 1
ATOM 1595 C CA . MET A 1 203 ? -4.077 -14.042 20.182 1.00 81.12 203 MET A CA 1
ATOM 1596 C C . MET A 1 203 ? -4.258 -14.904 21.444 1.00 81.12 203 MET A C 1
ATOM 1598 O O . MET A 1 203 ? -5.254 -14.693 22.139 1.00 81.12 203 MET A O 1
ATOM 1602 N N . PRO A 1 204 ? -3.356 -15.848 21.794 1.00 80.31 204 PRO A N 1
ATOM 1603 C CA . PRO A 1 204 ? -3.475 -16.611 23.034 1.00 80.31 204 PRO A CA 1
ATOM 1604 C C . PRO A 1 204 ? -3.471 -15.723 24.280 1.00 80.31 204 PRO A C 1
ATOM 1606 O O . PRO A 1 204 ? -4.280 -15.957 25.169 1.00 80.31 204 PRO A O 1
ATOM 1609 N N . TYR A 1 205 ? -2.638 -14.677 24.321 1.00 75.12 205 TYR A N 1
ATOM 1610 C CA . TYR A 1 205 ? -2.549 -13.762 25.464 1.00 75.12 205 TYR A CA 1
ATOM 1611 C C . TYR A 1 205 ? -3.792 -12.885 25.617 1.00 75.12 205 TYR A C 1
ATOM 1613 O O . TYR A 1 205 ? -4.175 -12.555 26.734 1.00 75.12 205 TYR A O 1
ATOM 1621 N N . ILE A 1 206 ? -4.453 -12.536 24.509 1.00 73.62 206 ILE A N 1
ATOM 1622 C CA . ILE A 1 206 ? -5.727 -11.804 24.551 1.00 73.62 206 ILE A CA 1
ATOM 1623 C C . ILE A 1 206 ? -6.869 -12.738 24.965 1.00 73.62 206 ILE A C 1
ATOM 1625 O O . ILE A 1 206 ? -7.770 -12.351 25.707 1.00 73.62 206 ILE A O 1
ATOM 1629 N N . LYS A 1 207 ? -6.854 -13.988 24.483 1.00 71.81 207 LYS A N 1
ATOM 1630 C CA . LYS A 1 207 ? -7.909 -14.963 24.785 1.00 71.81 207 LYS A CA 1
ATOM 1631 C C . LYS A 1 207 ? -7.804 -15.530 26.203 1.00 71.81 207 LYS A C 1
ATOM 1633 O O . LYS A 1 207 ? -8.842 -15.848 26.778 1.00 71.81 207 LYS A O 1
ATOM 1638 N N . GLN A 1 208 ? -6.596 -15.655 26.744 1.00 68.69 208 GLN A N 1
ATOM 1639 C CA . GLN A 1 208 ? -6.314 -16.122 28.098 1.00 68.69 208 GLN A CA 1
ATOM 1640 C C . GLN A 1 208 ? -6.083 -14.901 28.999 1.00 68.69 208 GLN A C 1
ATOM 1642 O O . GLN A 1 208 ? -4.957 -14.433 29.128 1.00 68.69 208 GLN A O 1
ATOM 1647 N N . GLN A 1 209 ? -7.145 -14.368 29.614 1.00 58.81 209 GLN A N 1
ATOM 1648 C CA . GLN A 1 209 ? -7.021 -13.346 30.664 1.00 58.81 209 GLN A CA 1
ATOM 1649 C C . GLN A 1 209 ? -6.014 -13.824 31.721 1.00 58.81 209 GLN A C 1
ATOM 1651 O O . GLN A 1 209 ? -6.292 -14.765 32.460 1.00 58.81 209 GLN A O 1
ATOM 1656 N N . GLN A 1 210 ? -4.841 -13.191 31.801 1.00 54.56 210 GLN A N 1
ATOM 1657 C CA . GLN A 1 210 ? -3.847 -13.563 32.811 1.00 54.56 210 GLN A CA 1
ATOM 1658 C C . GLN A 1 210 ? -4.168 -12.966 34.188 1.00 54.56 210 GLN A C 1
ATOM 1660 O O . GLN A 1 210 ? -3.735 -13.518 35.197 1.00 54.56 210 GLN A O 1
ATOM 1665 N N . ASN A 1 211 ? -4.941 -11.870 34.262 1.00 55.06 211 ASN A N 1
ATOM 1666 C CA . ASN A 1 211 ? -5.379 -11.283 35.529 1.00 55.06 211 ASN A CA 1
ATOM 1667 C C . ASN A 1 211 ? -6.521 -10.261 35.340 1.00 55.06 211 ASN A C 1
ATOM 1669 O O . ASN A 1 211 ? -6.323 -9.239 34.687 1.00 55.06 211 ASN A O 1
ATOM 1673 N N . ASN A 1 212 ? -7.674 -10.470 35.985 1.00 55.75 212 ASN A N 1
ATOM 1674 C CA . ASN A 1 212 ? -8.809 -9.527 35.966 1.00 55.75 212 ASN A CA 1
ATOM 1675 C C . ASN A 1 212 ? -8.523 -8.196 36.691 1.00 55.75 212 ASN A C 1
ATOM 1677 O O . ASN A 1 212 ? -9.346 -7.286 36.644 1.00 55.75 212 ASN A O 1
ATOM 1681 N N . GLN A 1 213 ? -7.384 -8.086 37.382 1.00 50.78 213 GLN A N 1
ATOM 1682 C CA . GLN A 1 213 ? -6.948 -6.881 38.094 1.00 50.78 213 GLN A CA 1
ATOM 1683 C C . GLN A 1 213 ? -5.939 -6.028 37.312 1.00 50.78 213 GLN A C 1
ATOM 1685 O O . GLN A 1 213 ? -5.602 -4.935 37.761 1.00 50.78 213 GLN A O 1
ATOM 1690 N N . LEU A 1 214 ? -5.433 -6.501 36.167 1.00 52.66 214 LEU A N 1
ATOM 1691 C CA . LEU A 1 214 ? -4.482 -5.754 35.344 1.00 52.66 214 LEU A CA 1
ATOM 1692 C C . LEU A 1 214 ? -5.204 -5.179 34.123 1.00 52.66 214 LEU A C 1
ATOM 1694 O O . LEU A 1 214 ? -5.656 -5.918 33.256 1.00 52.66 214 LEU A O 1
ATOM 1698 N N . SER A 1 215 ? -5.262 -3.851 34.021 1.00 48.38 215 SER A N 1
ATOM 1699 C CA . SER A 1 215 ? -5.925 -3.107 32.935 1.00 48.38 215 SER A CA 1
ATOM 1700 C C . SER A 1 215 ? -5.261 -3.252 31.554 1.00 48.38 215 SER A C 1
ATOM 1702 O O . SER A 1 215 ? -5.619 -2.546 30.614 1.00 48.38 215 SER A O 1
ATOM 1704 N N . TYR A 1 216 ? -4.274 -4.136 31.401 1.00 51.53 216 TYR A N 1
ATOM 1705 C CA . TYR A 1 216 ? -3.457 -4.245 30.196 1.00 51.53 216 TYR A CA 1
ATOM 1706 C C . TYR A 1 216 ? -4.017 -5.303 29.236 1.00 51.53 216 TYR A C 1
ATOM 1708 O O . TYR A 1 216 ? -3.396 -6.337 29.000 1.00 51.53 216 TYR A O 1
ATOM 1716 N N . TYR A 1 217 ? -5.165 -5.011 28.611 1.00 55.28 217 TYR A N 1
ATOM 1717 C CA . TYR A 1 217 ? -5.757 -5.829 27.528 1.00 55.28 217 TYR A CA 1
ATOM 1718 C C . TYR A 1 217 ? -4.884 -5.955 26.267 1.00 55.28 217 TYR A C 1
ATOM 1720 O O . TYR A 1 217 ? -5.244 -6.636 25.311 1.00 55.28 217 TYR A O 1
ATOM 1728 N N . ILE A 1 218 ? -3.723 -5.307 26.265 1.00 59.91 218 ILE A N 1
ATOM 1729 C CA . ILE A 1 218 ? -2.759 -5.307 25.170 1.00 59.91 218 ILE A CA 1
ATOM 1730 C C . ILE A 1 218 ? -1.609 -6.305 25.371 1.00 59.91 218 ILE A C 1
ATOM 1732 O O . ILE A 1 218 ? -0.735 -6.388 24.519 1.00 59.91 218 ILE A O 1
ATOM 1736 N N . ALA A 1 219 ? -1.557 -7.062 26.477 1.00 58.84 219 ALA A N 1
ATOM 1737 C CA . ALA A 1 219 ? -0.484 -8.036 26.738 1.00 58.84 219 ALA A CA 1
ATOM 1738 C C . ALA A 1 219 ? 0.944 -7.453 26.554 1.00 58.84 219 ALA A C 1
ATOM 1740 O O . ALA A 1 219 ? 1.809 -8.092 25.962 1.00 58.84 219 ALA A O 1
ATOM 1741 N N . ASN A 1 220 ? 1.179 -6.220 27.027 1.00 62.94 220 ASN A N 1
ATOM 1742 C CA . ASN A 1 220 ? 2.411 -5.432 26.823 1.00 62.94 220 ASN A CA 1
ATOM 1743 C C . ASN A 1 220 ? 2.728 -5.036 25.363 1.00 62.94 220 ASN A C 1
ATOM 1745 O O . ASN A 1 220 ? 3.856 -4.648 25.068 1.00 62.94 220 ASN A O 1
ATOM 1749 N N . ASN A 1 221 ? 1.758 -5.096 24.448 1.00 69.00 221 ASN A N 1
ATOM 1750 C CA . ASN A 1 221 ? 1.920 -4.659 23.061 1.00 69.00 221 ASN A CA 1
ATOM 1751 C C . ASN A 1 221 ? 1.445 -3.220 22.850 1.00 69.00 221 ASN A C 1
ATOM 1753 O O . ASN A 1 221 ? 0.473 -2.776 23.450 1.00 69.00 221 ASN A O 1
ATOM 1757 N N . GLY A 1 222 ? 2.091 -2.489 21.943 1.00 70.38 222 GLY A N 1
ATOM 1758 C CA . GLY A 1 222 ? 1.579 -1.194 21.494 1.00 70.38 222 GLY A CA 1
ATOM 1759 C C . GLY A 1 222 ? 0.295 -1.342 20.672 1.00 70.38 222 GLY A C 1
ATOM 1760 O O . GLY A 1 222 ? 0.064 -2.378 20.046 1.00 70.38 222 GLY A O 1
ATOM 1761 N N . THR A 1 223 ? -0.518 -0.285 20.614 1.00 73.31 223 THR A N 1
ATOM 1762 C CA . THR A 1 223 ? -1.792 -0.262 19.871 1.00 73.31 223 THR A CA 1
ATOM 1763 C C . THR A 1 223 ? -1.642 -0.697 18.410 1.00 73.31 223 THR A C 1
ATOM 1765 O O . THR A 1 223 ? -2.488 -1.421 17.896 1.00 73.31 223 THR A O 1
ATOM 1768 N N . THR A 1 224 ? -0.524 -0.351 17.765 1.00 75.94 224 THR A N 1
ATOM 1769 C CA . THR A 1 224 ? -0.197 -0.750 16.387 1.00 75.94 224 THR A CA 1
ATOM 1770 C C . THR A 1 224 ? -0.183 -2.273 16.187 1.00 75.94 224 THR A C 1
ATOM 1772 O O . THR A 1 224 ? -0.667 -2.765 15.174 1.00 75.94 224 THR A O 1
ATOM 1775 N N . ASN A 1 225 ? 0.292 -3.037 17.175 1.00 79.50 225 ASN A N 1
ATOM 1776 C CA . ASN A 1 225 ? 0.338 -4.505 17.114 1.00 79.50 225 ASN A CA 1
ATOM 1777 C C . ASN A 1 225 ? -1.018 -5.149 17.430 1.00 79.50 225 ASN A C 1
ATOM 1779 O O . ASN A 1 225 ? -1.216 -6.335 17.181 1.00 79.50 225 ASN A O 1
ATOM 1783 N N . MET A 1 226 ? -1.945 -4.376 17.999 1.00 82.44 226 MET A N 1
ATOM 1784 C CA . MET A 1 226 ? -3.254 -4.849 18.441 1.00 82.44 226 MET A CA 1
ATOM 1785 C C . MET A 1 226 ? -4.347 -4.664 17.386 1.00 82.44 226 MET A C 1
ATOM 1787 O O . MET A 1 226 ? -5.373 -5.333 17.473 1.00 82.44 226 MET A O 1
ATOM 1791 N N . ILE A 1 227 ? -4.123 -3.833 16.360 1.00 87.00 227 ILE A N 1
ATOM 1792 C CA . ILE A 1 227 ? -5.103 -3.582 15.289 1.00 87.00 227 ILE A CA 1
ATOM 1793 C C . ILE A 1 227 ? -5.500 -4.888 14.582 1.00 87.00 227 ILE A C 1
ATOM 1795 O O . ILE A 1 227 ? -6.686 -5.202 14.514 1.00 87.00 227 ILE A O 1
ATOM 1799 N N . SER A 1 228 ? -4.534 -5.692 14.124 1.00 87.69 228 SER A N 1
ATOM 1800 C CA . SER A 1 228 ? -4.818 -6.993 13.491 1.00 87.69 228 SER A CA 1
ATOM 1801 C C . SER A 1 228 ? -5.548 -7.972 14.434 1.00 87.69 228 SER A C 1
ATOM 1803 O O . SER A 1 228 ? -6.608 -8.479 14.052 1.00 87.69 228 SER A O 1
ATOM 1805 N N . PRO A 1 229 ? -5.086 -8.202 15.682 1.00 85.38 229 PRO A N 1
ATOM 1806 C CA . PRO A 1 229 ? -5.834 -8.990 16.661 1.00 85.38 229 PRO A CA 1
ATOM 1807 C C . PRO A 1 229 ? -7.269 -8.510 16.917 1.00 85.38 229 PRO A C 1
ATOM 1809 O O . PRO A 1 229 ? -8.176 -9.337 17.017 1.00 85.38 229 PRO A O 1
ATOM 1812 N N . PHE A 1 230 ? -7.507 -7.198 16.996 1.00 85.38 230 PHE A N 1
ATOM 1813 C CA . PHE A 1 230 ? -8.848 -6.648 17.208 1.00 85.38 230 PHE A CA 1
ATOM 1814 C C . PHE A 1 230 ? -9.769 -6.879 16.013 1.00 85.38 230 PHE A C 1
ATOM 1816 O O . PHE A 1 230 ? -10.911 -7.297 16.210 1.00 85.38 230 PHE A O 1
ATOM 1823 N N . ILE A 1 231 ? -9.270 -6.689 14.787 1.00 86.69 231 ILE A N 1
ATOM 1824 C CA . ILE A 1 231 ? -10.014 -7.027 13.564 1.00 86.69 231 ILE A CA 1
ATOM 1825 C C . ILE A 1 231 ? -10.410 -8.510 13.591 1.00 86.69 231 ILE A C 1
ATOM 1827 O O . ILE A 1 231 ? -11.568 -8.849 13.345 1.00 86.69 231 ILE A O 1
ATOM 1831 N N . LYS A 1 232 ? -9.482 -9.396 13.974 1.00 85.94 232 LYS A N 1
ATOM 1832 C CA . LYS A 1 232 ? -9.741 -10.837 14.061 1.00 85.94 232 LYS A CA 1
ATOM 1833 C C . LYS A 1 232 ? -10.803 -11.191 15.104 1.00 85.94 232 LYS A C 1
ATOM 1835 O O . LYS A 1 232 ? -11.719 -11.946 14.792 1.00 85.94 232 LYS A O 1
ATOM 1840 N N . LEU A 1 233 ? -10.723 -10.634 16.315 1.00 83.69 233 LEU A N 1
ATOM 1841 C CA . LEU A 1 233 ? -11.743 -10.850 17.352 1.00 83.69 233 LEU A CA 1
ATOM 1842 C C . LEU A 1 233 ? -13.127 -10.379 16.901 1.00 83.69 233 LEU A C 1
ATOM 1844 O O . LEU A 1 233 ? -14.115 -11.076 17.128 1.00 83.69 233 LEU A O 1
ATOM 1848 N N . TYR A 1 234 ? -13.190 -9.228 16.227 1.00 84.62 234 TYR A N 1
ATOM 1849 C CA . TYR A 1 234 ? -14.434 -8.703 15.675 1.00 84.62 234 TYR A CA 1
ATOM 1850 C C . TYR A 1 234 ? -15.037 -9.652 14.626 1.00 84.62 234 TYR A C 1
ATOM 1852 O O . TYR A 1 234 ? -16.216 -9.986 14.709 1.00 84.62 234 TYR A O 1
ATOM 1860 N N . ARG A 1 235 ? -14.225 -10.163 13.688 1.00 84.31 235 ARG A N 1
ATOM 1861 C CA . ARG A 1 235 ? -14.650 -11.148 12.671 1.00 84.31 235 ARG A CA 1
ATOM 1862 C C . ARG A 1 235 ? -15.119 -12.473 13.280 1.00 84.31 235 ARG A C 1
ATOM 1864 O O . ARG A 1 235 ? -16.027 -13.102 12.747 1.00 84.31 235 ARG A O 1
ATOM 1871 N N . GLU A 1 236 ? -14.504 -12.894 14.383 1.00 84.62 236 GLU A N 1
ATOM 1872 C CA . GLU A 1 236 ? -14.863 -14.110 15.125 1.00 84.62 236 GLU A CA 1
ATOM 1873 C C . GLU A 1 236 ? -16.116 -13.930 16.015 1.00 84.62 236 GLU A C 1
ATOM 1875 O O . GLU A 1 236 ? -16.525 -14.884 16.675 1.00 84.62 236 GLU A O 1
ATOM 1880 N N . ASN A 1 237 ? -16.742 -12.742 16.037 1.00 79.44 237 ASN A N 1
ATOM 1881 C CA . ASN A 1 237 ? -17.825 -12.361 16.958 1.00 79.44 237 ASN A CA 1
ATOM 1882 C C . ASN A 1 237 ? -17.462 -12.510 18.455 1.00 79.44 237 ASN A C 1
ATOM 1884 O O . ASN A 1 237 ? -18.347 -12.575 19.308 1.00 79.44 237 ASN A O 1
ATOM 1888 N N . ASP A 1 238 ? -16.171 -12.515 18.808 1.00 73.75 238 ASP A N 1
ATOM 1889 C CA . ASP A 1 238 ? -15.691 -12.513 20.202 1.00 73.75 238 ASP A CA 1
ATOM 1890 C C . ASP A 1 238 ? -15.566 -11.060 20.709 1.00 73.75 238 ASP A C 1
ATOM 1892 O O . ASP A 1 238 ? -14.501 -10.593 21.120 1.00 73.75 238 ASP A O 1
ATOM 1896 N N . THR A 1 239 ? -16.665 -10.295 20.620 1.00 69.38 239 THR A N 1
ATOM 1897 C CA . THR A 1 239 ? -16.691 -8.852 20.939 1.00 69.38 239 THR A CA 1
ATOM 1898 C C . THR A 1 239 ? -16.739 -8.564 22.435 1.00 69.38 239 THR A C 1
ATOM 1900 O O . THR A 1 239 ? -16.369 -7.471 22.855 1.00 69.38 239 THR A O 1
ATOM 1903 N N . THR A 1 240 ? -17.122 -9.545 23.258 1.00 68.56 240 THR A N 1
ATOM 1904 C CA . THR A 1 240 ? -17.165 -9.404 24.726 1.00 68.56 240 THR A CA 1
ATOM 1905 C C . THR A 1 240 ? -15.816 -8.993 25.320 1.00 68.56 240 THR A C 1
ATOM 1907 O O . THR A 1 240 ? -15.765 -8.284 26.321 1.00 68.56 240 THR A O 1
ATOM 1910 N N . LYS A 1 241 ? -14.709 -9.372 24.670 1.00 65.75 241 LYS A N 1
ATOM 1911 C CA . LYS A 1 241 ? -13.350 -8.981 25.070 1.00 65.75 241 LYS A CA 1
ATOM 1912 C C . LYS A 1 241 ? -12.972 -7.577 24.615 1.00 65.75 241 LYS A C 1
ATOM 1914 O O . LYS A 1 241 ? -12.151 -6.942 25.267 1.00 65.75 241 LYS A O 1
ATOM 1919 N N . LEU A 1 242 ? -13.580 -7.078 23.535 1.00 67.06 242 LEU A N 1
ATOM 1920 C CA . LEU A 1 242 ? -13.392 -5.699 23.079 1.00 67.06 242 LEU A CA 1
ATOM 1921 C C . LEU A 1 242 ? -14.047 -4.708 24.051 1.00 67.06 242 LEU A C 1
ATOM 1923 O O . LEU A 1 242 ? -13.485 -3.651 24.314 1.00 67.06 242 LEU A O 1
ATOM 1927 N N . GLU A 1 243 ? -15.191 -5.071 24.639 1.00 66.19 243 GLU A N 1
ATOM 1928 C CA . GLU A 1 243 ? -15.891 -4.251 25.645 1.00 66.19 243 GLU A CA 1
ATOM 1929 C C . GLU A 1 243 ? -15.100 -4.079 26.949 1.00 66.19 243 GLU A C 1
ATOM 1931 O O . GLU A 1 243 ? -15.328 -3.128 27.696 1.00 66.19 243 GLU A O 1
ATOM 1936 N N . GLN A 1 244 ? -14.170 -4.994 27.225 1.00 62.38 244 GLN A N 1
ATOM 1937 C CA . GLN A 1 244 ? -13.331 -4.970 28.420 1.00 62.38 244 GLN A CA 1
ATOM 1938 C C . GLN A 1 244 ? -12.046 -4.148 28.229 1.00 62.38 244 GLN A C 1
ATOM 1940 O O . GLN A 1 244 ? -11.335 -3.888 29.202 1.00 62.38 244 GLN A O 1
ATOM 1945 N N . ILE A 1 245 ? -11.757 -3.705 26.999 1.00 62.66 245 ILE A N 1
ATOM 1946 C CA . ILE A 1 245 ? -10.646 -2.796 26.717 1.00 62.66 245 ILE A CA 1
ATOM 1947 C C . ILE A 1 245 ? -10.982 -1.433 27.342 1.00 62.66 245 ILE A C 1
ATOM 1949 O O . ILE A 1 245 ? -12.073 -0.907 27.101 1.00 62.66 245 ILE A O 1
ATOM 1953 N N . PRO A 1 246 ? -10.075 -0.834 28.140 1.00 54.88 246 PRO A N 1
ATOM 1954 C CA . PRO A 1 246 ? -10.305 0.482 28.718 1.00 54.88 246 PRO A CA 1
ATOM 1955 C C . PRO A 1 246 ? -10.652 1.495 27.626 1.00 54.88 246 PRO A C 1
ATOM 1957 O O . PRO A 1 246 ? -9.944 1.595 26.623 1.00 54.88 246 PRO A O 1
ATOM 1960 N N . LYS A 1 247 ? -11.728 2.261 27.829 1.00 52.62 247 LYS A N 1
ATOM 1961 C CA . LYS A 1 247 ? -12.006 3.442 27.006 1.00 52.62 247 LYS A CA 1
ATOM 1962 C C . LYS A 1 247 ? -10.882 4.446 27.265 1.00 52.62 247 LYS A C 1
ATOM 1964 O O . LYS A 1 247 ? -10.742 4.896 28.402 1.00 52.62 247 LYS A O 1
ATOM 1969 N N . ILE A 1 248 ? -10.063 4.701 26.247 1.00 46.09 248 ILE A N 1
ATOM 1970 C CA . ILE A 1 248 ? -9.003 5.721 26.265 1.00 46.09 248 ILE A CA 1
ATOM 1971 C C . ILE A 1 248 ? -9.635 7.079 25.976 1.00 46.09 248 ILE A C 1
ATOM 1973 O O . ILE A 1 248 ? -10.489 7.131 25.060 1.00 46.09 248 ILE A O 1
#